Protein AF-A0A9D2KZB0-F1 (afdb_monomer)

Foldseek 3Di:
DEAEWEWEQDPVVRAIFTADPVRPHTDPDTPLNVLLVCVVVPHQAYEYAYPVQAPVQAAFPQVVQQVSVVSDVHAYETHGHHNDLVSVLCNVVSHPHDYYDDDPCPVVVVDDPVNSLVVCLVSLNEDEEPDAADCVVLVQKAKEWEAAQQQRHTADIAIAGPVQVVVCVVVQWHWHADPVVRDIDTQCPPPVFIWGFRYWYADPNRRYIYTHTHTPAQRDPVRHNHPDPDPDDDLQVLLVVLLVCCVVCPPPDPLSVQPVVHDVSLVVQLVVLVVQLVVCVVVVPPVSNVVSVVSNSSSVSSNCSSVVHHVVVVVVVVVVVPPDPDPDPPDPDPPDD

InterPro domains:
  IPR002496 Phosphoribosyl-AMP cyclohydrolase domain [PF01502] (156-228)
  IPR006062 Histidine biosynthesis protein [PF00977] (2-111)
  IPR008179 Phosphoribosyl-ATP pyrophosphohydrolase [MF_01020] (232-318)
  IPR008179 Phosphoribosyl-ATP pyrophosphohydrolase [TIGR03188] (236-318)
  IPR008179 Phosphoribosyl-ATP pyrophosphohydrolase [cd11534] (235-318)
  IPR011060 Ribulose-phosphate binding barrel [SSF51366] (4-125)
  IPR013785 Aldolase-type TIM barrel [G3DSA:3.20.20.70] (1-129)
  IPR021130 Phosphoribosyl-ATP pyrophosphohydrolase-like [PF01503] (236-322)
  IPR023019 Histidine biosynthesis bifunctional protein HisIE [MF_01019] (131-323)
  IPR038019 Phosphoribosyl-AMP cyclohydrolase domain superfamily [G3DSA:3.10.20.810] (130-220)
  IPR038019 Phosphoribosyl-AMP cyclohydrolase domain superfamily [SSF141734] (134-232)

Mean predicted aligned error: 14.94 Å

Secondary structure (DSSP, 8-state):
-EEEEEEEEETTTTEEEEEETTTTEEEEEEHHHHHHHHHHTT-SEEEEEETTTTTT-S---HHHHHHHHHH--S-EEEES---SHHHHHHHHHH---SEEE-SHHHHTTSS-HHHHHHHHHHTT--B--SSPP-TTTTTT-EEEEEEETTT--EEEEEEE-HHHHHHHHHHTB-EEEETTTTEEEETTTTTS--EEEEEEEE-TTSSEEEEEEEESS-SSTTS-S-SS------HHHHHHHHHHHHHHT-TT-HHHHHHHH-HHHHHHHHHHHHHHHHHHHHHT-HHHHHHHHHHHHHHHHHHHHHTT--HHHHHHHHHTTSSS------PPP----

Structure (mmCIF, N/CA/C/O backbone):
data_AF-A0A9D2KZB0-F1
#
_entry.id   AF-A0A9D2KZB0-F1
#
loop_
_atom_site.group_PDB
_atom_site.id
_atom_site.type_symbol
_atom_site.label_atom_id
_atom_site.label_alt_id
_atom_site.label_comp_id
_atom_site.label_asym_id
_atom_site.label_entity_id
_atom_site.label_seq_id
_atom_site.pdbx_PDB_ins_code
_atom_site.Cartn_x
_atom_site.Cartn_y
_atom_site.Cartn_z
_atom_site.occupancy
_atom_site.B_iso_or_equiv
_atom_site.auth_seq_id
_atom_site.auth_comp_id
_atom_site.auth_asym_id
_atom_site.auth_atom_id
_atom_site.pdbx_PDB_model_num
ATOM 1 N N . LEU A 1 1 ? 23.894 2.906 -17.288 1.00 84.19 1 LEU A N 1
ATOM 2 C CA . LEU A 1 1 ? 23.732 3.264 -18.716 1.00 84.19 1 LEU A CA 1
ATOM 3 C C . LEU A 1 1 ? 22.446 2.615 -19.218 1.00 84.19 1 LEU A C 1
ATOM 5 O O . LEU A 1 1 ? 22.227 1.467 -18.851 1.00 84.19 1 LEU A O 1
ATOM 9 N N . VAL A 1 2 ? 21.605 3.320 -19.979 1.00 92.50 2 VAL A N 1
ATOM 10 C CA . VAL A 1 2 ? 20.354 2.770 -20.544 1.00 92.50 2 VAL A CA 1
ATOM 11 C C . VAL A 1 2 ? 20.545 2.568 -22.047 1.00 92.50 2 VAL A C 1
ATOM 13 O O . VAL A 1 2 ? 21.018 3.490 -22.710 1.00 92.50 2 VAL A O 1
ATOM 16 N N . ALA A 1 3 ? 20.203 1.392 -22.577 1.00 95.62 3 ALA A N 1
ATOM 17 C CA . ALA A 1 3 ? 20.129 1.171 -24.022 1.00 95.62 3 ALA A CA 1
ATOM 18 C C . ALA A 1 3 ? 18.699 1.444 -24.494 1.00 95.62 3 ALA A C 1
ATOM 20 O O . ALA A 1 3 ? 17.777 0.748 -24.077 1.00 95.62 3 ALA A O 1
ATOM 21 N N . ALA A 1 4 ? 18.516 2.449 -25.350 1.00 95.31 4 ALA A N 1
ATOM 22 C CA . ALA A 1 4 ? 17.259 2.644 -26.064 1.00 95.31 4 ALA A CA 1
ATOM 23 C C . ALA A 1 4 ? 17.261 1.762 -27.318 1.00 95.31 4 ALA A C 1
ATOM 25 O O . ALA A 1 4 ? 18.178 1.857 -28.137 1.00 95.31 4 ALA A O 1
ATOM 26 N N . VAL A 1 5 ? 16.267 0.886 -27.435 1.00 96.19 5 VAL A N 1
ATOM 27 C CA . VAL A 1 5 ? 16.152 -0.110 -28.499 1.00 96.19 5 VAL A CA 1
ATOM 28 C C . VAL A 1 5 ? 14.781 0.028 -29.146 1.00 96.19 5 VAL A C 1
ATOM 30 O O . VAL A 1 5 ? 13.765 -0.339 -28.556 1.00 96.19 5 VAL A O 1
ATOM 33 N N . ASP A 1 6 ? 14.766 0.542 -30.371 1.00 96.88 6 ASP A N 1
ATOM 34 C CA . ASP A 1 6 ? 13.563 0.575 -31.196 1.00 96.88 6 ASP A CA 1
ATOM 35 C C . ASP A 1 6 ? 13.471 -0.733 -31.979 1.00 96.88 6 ASP A C 1
ATOM 37 O O . ASP A 1 6 ? 14.426 -1.115 -32.660 1.00 96.88 6 ASP A O 1
ATOM 41 N N . ILE A 1 7 ? 12.331 -1.412 -31.902 1.00 97.12 7 ILE A N 1
ATOM 42 C CA . ILE A 1 7 ? 12.085 -2.666 -32.616 1.00 97.12 7 ILE A CA 1
ATOM 43 C C . ILE A 1 7 ? 10.867 -2.553 -33.524 1.00 97.12 7 ILE A C 1
ATOM 45 O O . ILE A 1 7 ? 9.951 -1.771 -33.259 1.00 97.12 7 ILE A O 1
ATOM 49 N N . GLN A 1 8 ? 10.854 -3.353 -34.584 1.00 96.25 8 GLN A N 1
ATOM 50 C CA . GLN A 1 8 ? 9.689 -3.537 -35.443 1.00 96.25 8 GLN A CA 1
ATOM 51 C C . GLN A 1 8 ? 9.650 -4.967 -35.976 1.00 96.25 8 GLN A C 1
ATOM 53 O O . GLN A 1 8 ? 10.708 -5.540 -36.262 1.00 96.25 8 GLN A O 1
ATOM 58 N N . PHE A 1 9 ? 8.454 -5.535 -36.108 1.00 95.75 9 PHE A N 1
ATOM 59 C CA . PHE A 1 9 ? 8.255 -6.827 -36.744 1.00 95.75 9 PHE A CA 1
ATOM 60 C C . PHE A 1 9 ? 8.438 -6.710 -38.257 1.00 95.75 9 PHE A C 1
ATOM 62 O O . PHE A 1 9 ? 7.815 -5.880 -38.921 1.00 95.75 9 PHE A O 1
ATOM 69 N N . ASP A 1 10 ? 9.288 -7.567 -38.809 1.00 93.94 10 ASP A N 1
ATOM 70 C CA . ASP A 1 10 ? 9.468 -7.712 -40.244 1.00 93.94 10 ASP A CA 1
ATOM 71 C C . ASP A 1 10 ? 8.663 -8.926 -40.738 1.00 93.94 10 ASP A C 1
ATOM 73 O O . ASP A 1 10 ? 9.050 -10.066 -40.464 1.00 93.94 10 ASP A O 1
ATOM 77 N N . PRO A 1 11 ? 7.555 -8.728 -41.474 1.00 91.75 11 PRO A N 1
ATOM 78 C CA . PRO A 1 11 ? 6.714 -9.828 -41.933 1.00 91.75 11 PRO A CA 1
ATOM 79 C C . PRO A 1 11 ? 7.367 -10.691 -43.020 1.00 91.75 11 PRO A C 1
ATOM 81 O O . PRO A 1 11 ? 6.954 -11.837 -43.191 1.00 91.75 11 PRO A O 1
ATOM 84 N N . GLU A 1 12 ? 8.366 -10.186 -43.752 1.00 91.75 12 GLU A N 1
ATOM 85 C CA . GLU A 1 12 ? 9.072 -10.975 -44.771 1.00 91.75 12 GLU A CA 1
ATOM 86 C C . GLU A 1 12 ? 10.053 -11.957 -44.128 1.00 91.75 12 GLU A C 1
ATOM 88 O O . GLU A 1 12 ? 10.235 -13.072 -44.619 1.00 91.75 12 GLU A O 1
ATOM 93 N N . GLN A 1 13 ? 10.679 -11.544 -43.026 1.00 91.06 13 GLN A N 1
ATOM 94 C CA . GLN A 1 13 ? 11.624 -12.367 -42.268 1.00 91.06 13 GLN A CA 1
ATOM 95 C C . GLN A 1 13 ? 10.956 -13.152 -41.130 1.00 91.06 13 GLN A C 1
ATOM 97 O O . GLN A 1 13 ? 11.533 -14.122 -40.637 1.00 91.06 13 GLN A O 1
ATOM 102 N N . GLY A 1 14 ? 9.751 -12.749 -40.719 1.00 93.62 14 GLY A N 1
ATOM 103 C CA . GLY A 1 14 ? 8.987 -13.365 -39.635 1.00 93.62 14 GLY A CA 1
ATOM 104 C C . GLY A 1 14 ? 9.595 -13.148 -38.247 1.00 93.62 14 GLY A C 1
ATOM 105 O O . GLY A 1 14 ? 9.468 -14.027 -37.398 1.00 93.62 14 GLY A O 1
ATOM 106 N N . ASP A 1 15 ? 10.288 -12.027 -38.020 1.00 95.75 15 ASP A N 1
ATOM 107 C CA . ASP A 1 15 ? 11.032 -11.763 -36.779 1.00 95.75 15 ASP A CA 1
ATOM 108 C C . ASP A 1 15 ? 11.114 -10.256 -36.467 1.00 95.75 15 ASP A C 1
ATOM 110 O O . ASP A 1 15 ? 10.874 -9.413 -37.333 1.00 95.75 15 ASP A O 1
ATOM 114 N N . PHE A 1 16 ? 11.477 -9.903 -35.234 1.00 97.44 16 PHE A N 1
ATOM 115 C CA . PHE A 1 16 ? 11.697 -8.517 -34.821 1.00 97.44 16 PHE A CA 1
ATOM 116 C C . PHE A 1 16 ? 13.132 -8.069 -35.099 1.00 97.44 16 PHE A C 1
ATOM 118 O O . PHE A 1 16 ? 14.098 -8.736 -34.718 1.00 97.44 16 PHE A O 1
ATOM 125 N N . TYR A 1 17 ? 13.279 -6.882 -35.686 1.00 97.94 17 TYR A N 1
ATOM 126 C CA . TYR A 1 17 ? 14.576 -6.269 -35.983 1.00 97.94 17 TYR A CA 1
ATOM 127 C C . TYR A 1 17 ? 14.752 -4.938 -35.264 1.00 97.94 17 TYR A C 1
ATOM 129 O O . TYR A 1 17 ? 13.787 -4.213 -35.025 1.00 97.94 17 TYR A O 1
ATOM 137 N N . VAL A 1 18 ? 16.005 -4.604 -34.951 1.00 97.50 18 VAL A N 1
ATOM 138 C CA . VAL A 1 18 ? 16.369 -3.330 -34.317 1.00 97.50 18 VAL A CA 1
ATOM 139 C C . VAL A 1 18 ? 16.458 -2.222 -35.356 1.00 97.50 18 VAL A C 1
ATOM 141 O O . VAL A 1 18 ? 17.042 -2.407 -36.430 1.00 97.50 18 VAL A O 1
ATOM 144 N N . TYR A 1 19 ? 15.943 -1.048 -35.011 1.00 96.00 19 TYR A N 1
ATOM 145 C CA . TYR A 1 19 ? 15.995 0.161 -35.818 1.00 96.00 19 TYR A CA 1
ATOM 146 C C . TYR A 1 19 ? 16.892 1.221 -35.175 1.00 96.00 19 TYR A C 1
ATOM 148 O O . TYR A 1 19 ? 17.055 1.305 -33.962 1.00 96.00 19 TYR A O 1
ATOM 156 N N . SER A 1 20 ? 17.493 2.045 -36.027 1.00 91.81 20 SER A N 1
ATOM 157 C CA . SER A 1 20 ? 18.396 3.136 -35.661 1.00 91.81 20 SER A CA 1
ATOM 158 C C . SER A 1 20 ? 17.961 4.446 -36.325 1.00 91.81 20 SER A C 1
ATOM 160 O O . SER A 1 20 ? 16.995 4.471 -37.092 1.00 91.81 20 SER A O 1
ATOM 162 N N . HIS A 1 21 ? 18.680 5.539 -36.043 1.00 89.69 21 HIS A N 1
ATOM 163 C CA . HIS A 1 21 ? 18.415 6.869 -36.610 1.00 89.69 21 HIS A CA 1
ATOM 164 C C . HIS A 1 21 ? 16.977 7.351 -36.346 1.00 89.69 21 HIS A C 1
ATOM 166 O O . HIS A 1 21 ? 16.250 7.746 -37.260 1.00 89.69 21 HIS A O 1
ATOM 172 N N . GLY A 1 22 ? 16.557 7.274 -35.078 1.00 80.12 22 GLY A N 1
ATOM 173 C CA . GLY A 1 22 ? 15.198 7.629 -34.657 1.00 80.12 22 GLY A CA 1
ATOM 174 C C . GLY A 1 22 ? 14.145 6.664 -35.202 1.00 80.12 22 GLY A C 1
ATOM 175 O O . GLY A 1 22 ? 13.091 7.094 -35.659 1.00 80.12 22 GLY A O 1
ATOM 176 N N . GLY A 1 23 ? 14.472 5.371 -35.249 1.00 83.00 23 GLY A N 1
ATOM 177 C CA . GLY A 1 23 ? 13.563 4.336 -35.722 1.00 83.00 23 GLY A CA 1
ATOM 178 C C . GLY A 1 23 ? 13.364 4.272 -37.243 1.00 83.00 23 GLY A C 1
ATOM 179 O O . GLY A 1 23 ? 12.458 3.571 -37.679 1.00 83.00 23 GLY A O 1
ATOM 180 N N . ASN A 1 24 ? 14.141 4.982 -38.064 1.00 87.56 24 ASN A N 1
ATOM 181 C CA . ASN A 1 24 ? 13.906 5.045 -39.517 1.00 87.56 24 ASN A CA 1
ATOM 182 C C . ASN A 1 24 ? 14.730 4.043 -40.329 1.00 87.56 24 ASN A C 1
ATOM 184 O O . ASN A 1 24 ? 14.400 3.768 -41.480 1.00 87.56 24 ASN A O 1
ATOM 188 N N . GLN A 1 25 ? 15.802 3.497 -39.753 1.00 92.25 25 GLN A N 1
ATOM 189 C CA . GLN A 1 25 ? 16.700 2.598 -40.470 1.00 92.25 25 GLN A CA 1
ATOM 190 C C . GLN A 1 25 ? 16.787 1.240 -39.779 1.00 92.25 25 GLN A C 1
ATOM 192 O O . GLN A 1 25 ? 17.380 1.135 -38.701 1.00 92.25 25 GLN A O 1
ATOM 197 N N . ARG A 1 26 ? 16.247 0.202 -40.433 1.00 94.75 26 ARG A N 1
ATOM 198 C CA . ARG A 1 26 ? 16.393 -1.196 -40.008 1.00 94.75 26 ARG A CA 1
ATOM 199 C C . ARG A 1 26 ? 17.871 -1.580 -40.019 1.00 94.75 26 ARG A C 1
ATOM 201 O O . ARG A 1 26 ? 18.583 -1.322 -40.991 1.00 94.75 26 ARG A O 1
ATOM 208 N N . THR A 1 27 ? 18.330 -2.192 -38.939 1.00 95.44 27 THR A N 1
ATOM 209 C CA . THR A 1 27 ? 19.676 -2.762 -38.835 1.00 95.44 27 THR A CA 1
ATOM 210 C C . THR A 1 27 ? 19.663 -4.246 -39.220 1.00 95.44 27 THR A C 1
ATOM 212 O O . THR A 1 27 ? 18.616 -4.815 -39.520 1.00 95.44 27 THR A O 1
ATOM 215 N N . ASN A 1 28 ? 20.829 -4.894 -39.203 1.00 95.31 28 ASN A N 1
ATOM 216 C CA . ASN A 1 28 ? 20.925 -6.344 -39.406 1.00 95.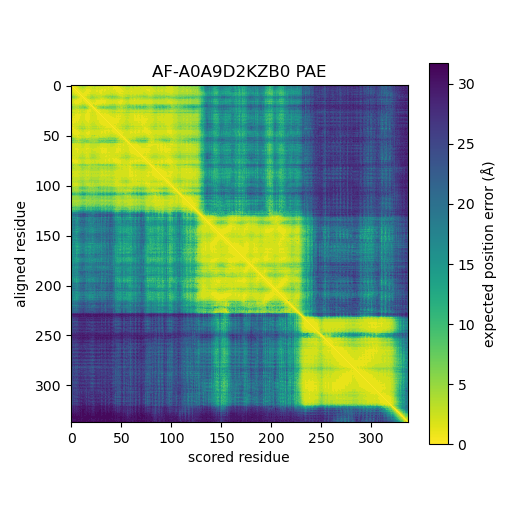31 28 ASN A CA 1
ATOM 217 C C . ASN A 1 28 ? 20.746 -7.142 -38.104 1.00 95.31 28 ASN A C 1
ATOM 219 O O . ASN A 1 28 ? 20.846 -8.366 -38.126 1.00 95.31 28 ASN A O 1
ATOM 223 N N . TRP A 1 29 ? 20.523 -6.465 -36.976 1.00 97.00 29 TRP A N 1
ATOM 224 C CA . TRP A 1 29 ? 20.344 -7.118 -35.689 1.00 97.00 29 TRP A CA 1
ATOM 225 C C . TRP A 1 29 ? 18.896 -7.543 -35.497 1.00 97.00 29 TRP A C 1
ATOM 227 O O . TRP A 1 29 ? 17.982 -6.715 -35.569 1.00 97.00 29 TRP A O 1
ATOM 237 N N . LYS A 1 30 ? 18.711 -8.825 -35.185 1.00 97.62 30 LYS A N 1
ATOM 238 C CA . LYS A 1 30 ? 17.476 -9.300 -34.569 1.00 97.62 30 LYS A CA 1
ATOM 239 C C . LYS A 1 30 ? 17.349 -8.707 -33.173 1.00 97.62 30 LYS A C 1
ATOM 241 O O . LYS A 1 30 ? 18.356 -8.475 -32.499 1.00 97.62 30 LYS A O 1
ATOM 246 N N . ALA A 1 31 ? 16.117 -8.466 -32.745 1.00 97.44 31 ALA A N 1
ATOM 247 C CA . ALA A 1 31 ? 15.840 -7.779 -31.495 1.00 97.44 31 ALA A CA 1
ATOM 248 C C . ALA A 1 31 ? 16.459 -8.509 -30.296 1.00 97.44 31 ALA A C 1
ATOM 250 O O . ALA A 1 31 ? 17.280 -7.918 -29.601 1.00 97.44 31 ALA A O 1
ATOM 251 N N . PHE A 1 32 ? 16.147 -9.793 -30.096 1.00 97.75 32 PHE A N 1
ATOM 252 C CA . PHE A 1 32 ? 16.642 -10.556 -28.942 1.00 97.75 32 PHE A CA 1
ATOM 253 C C . PHE A 1 32 ? 18.170 -10.692 -28.915 1.00 97.75 32 PHE A C 1
ATOM 255 O O . PHE A 1 32 ? 18.772 -10.481 -27.862 1.00 97.75 32 PHE A O 1
ATOM 262 N N . ASP A 1 33 ? 18.804 -10.941 -30.066 1.00 97.88 33 ASP A N 1
ATOM 263 C CA . ASP A 1 33 ? 20.270 -11.011 -30.175 1.00 97.88 33 ASP A CA 1
ATOM 264 C C . ASP A 1 33 ? 20.925 -9.697 -29.727 1.00 97.88 33 ASP A C 1
ATOM 266 O O . ASP A 1 33 ? 21.954 -9.689 -29.048 1.00 97.88 33 ASP A O 1
ATOM 270 N N . TRP A 1 34 ? 20.307 -8.566 -30.072 1.00 97.69 34 TRP A N 1
ATOM 271 C CA . TRP A 1 34 ? 20.784 -7.257 -29.650 1.00 97.69 34 TRP A CA 1
ATOM 272 C C . TRP A 1 34 ? 20.571 -6.992 -28.160 1.00 97.69 34 TRP A C 1
ATOM 274 O O . TRP A 1 34 ? 21.454 -6.415 -27.529 1.00 97.69 34 TRP A O 1
ATOM 284 N N . LEU A 1 35 ? 19.449 -7.428 -27.574 1.00 97.75 35 LEU A N 1
ATOM 285 C CA . LEU A 1 35 ? 19.214 -7.277 -26.131 1.00 97.75 35 LEU A CA 1
ATOM 286 C C . LEU A 1 35 ? 20.288 -8.018 -25.323 1.00 97.75 35 LEU A C 1
ATOM 288 O O . LEU A 1 35 ? 20.883 -7.429 -24.419 1.00 97.75 35 LEU A O 1
ATOM 292 N N . ILE A 1 36 ? 20.585 -9.265 -25.704 1.00 97.62 36 ILE A N 1
ATOM 293 C CA . ILE A 1 36 ? 21.671 -10.061 -25.111 1.00 97.62 36 ILE A CA 1
ATOM 294 C C . ILE A 1 36 ? 22.998 -9.323 -25.290 1.00 97.62 36 ILE A C 1
ATOM 296 O O . ILE A 1 36 ? 23.771 -9.174 -24.342 1.00 97.62 36 ILE A O 1
ATOM 300 N N . LYS A 1 37 ? 23.244 -8.768 -26.484 1.00 97.62 37 LYS A N 1
ATOM 301 C CA . LYS A 1 37 ? 24.472 -8.017 -26.733 1.00 97.62 37 LYS A CA 1
ATOM 302 C C . LYS A 1 37 ? 24.601 -6.776 -25.850 1.00 97.62 37 LYS A C 1
ATOM 304 O O . LYS A 1 37 ? 25.700 -6.467 -25.392 1.00 97.62 37 LYS A O 1
ATOM 309 N N . CYS A 1 38 ? 23.510 -6.058 -25.596 1.00 96.81 38 CYS A N 1
ATOM 310 C CA . CYS A 1 38 ? 23.503 -4.926 -24.674 1.00 96.81 38 CYS A CA 1
ATOM 311 C C . CYS A 1 38 ? 23.872 -5.355 -23.246 1.00 96.81 38 CYS A C 1
ATOM 313 O O . CYS A 1 38 ? 24.638 -4.658 -22.580 1.00 96.81 38 CYS A O 1
ATOM 315 N N . GLU A 1 39 ? 23.383 -6.499 -22.779 1.00 95.25 39 GLU A N 1
ATOM 316 C CA . GLU A 1 39 ? 23.771 -7.041 -21.475 1.00 95.25 39 GLU A CA 1
ATOM 317 C C . GLU A 1 39 ? 25.266 -7.383 -21.415 1.00 95.25 39 GLU A C 1
ATOM 319 O O . GLU A 1 39 ? 25.959 -6.928 -20.503 1.00 95.25 39 GLU A O 1
ATOM 324 N N . GLU A 1 40 ? 25.805 -8.059 -22.433 1.00 96.06 40 GLU A N 1
ATOM 325 C CA . GLU A 1 40 ? 27.245 -8.355 -22.531 1.00 96.06 40 GLU A CA 1
ATOM 326 C C . GLU A 1 40 ? 28.125 -7.095 -22.530 1.00 96.06 40 GLU A C 1
ATOM 328 O O . GLU A 1 40 ? 29.249 -7.108 -22.028 1.00 96.06 40 GLU A O 1
ATOM 333 N N . LEU A 1 41 ? 27.627 -6.000 -23.111 1.00 96.56 41 LEU A N 1
ATOM 334 C CA . LEU A 1 41 ? 28.321 -4.711 -23.161 1.00 96.56 41 LEU A CA 1
ATOM 335 C C . LEU A 1 41 ? 28.224 -3.921 -21.842 1.00 96.56 41 LEU A C 1
ATOM 337 O O . LEU A 1 41 ? 28.811 -2.842 -21.741 1.00 96.56 41 LEU A O 1
ATOM 341 N N . GLY A 1 42 ? 27.514 -4.434 -20.833 1.00 92.25 42 GLY A N 1
ATOM 342 C CA . GLY A 1 42 ? 27.428 -3.832 -19.502 1.00 92.25 42 GLY A CA 1
ATOM 343 C C . GLY A 1 42 ? 26.420 -2.686 -19.389 1.00 92.25 42 GLY A C 1
ATOM 344 O O . GLY A 1 42 ? 26.567 -1.811 -18.528 1.00 92.25 42 GLY A O 1
ATOM 345 N N . PHE A 1 43 ? 25.395 -2.648 -20.247 1.00 93.81 43 PHE A N 1
ATOM 346 C CA . PHE A 1 43 ? 24.260 -1.755 -20.015 1.00 93.81 43 PHE A CA 1
ATOM 347 C C . PHE A 1 43 ? 23.541 -2.142 -18.716 1.00 93.81 43 PHE A C 1
ATOM 349 O O . PHE A 1 43 ? 23.506 -3.301 -18.332 1.00 93.81 43 PHE A O 1
ATOM 356 N N . GLY A 1 44 ? 22.980 -1.156 -18.014 1.00 85.19 44 GLY A N 1
ATOM 357 C CA . GLY A 1 44 ? 22.310 -1.380 -16.727 1.00 85.19 44 GLY A CA 1
ATOM 358 C C . GLY A 1 44 ? 20.790 -1.494 -16.825 1.00 85.19 44 GLY A C 1
ATOM 359 O O . GLY A 1 44 ? 20.150 -1.801 -15.827 1.00 85.19 44 GLY A O 1
ATOM 360 N N . GLN A 1 45 ? 20.211 -1.174 -17.986 1.00 94.25 45 GLN A N 1
ATOM 361 C CA . GLN A 1 45 ? 18.771 -1.189 -18.240 1.00 94.25 45 GLN A CA 1
ATOM 362 C C . GLN A 1 45 ? 18.496 -1.094 -19.745 1.00 94.25 45 GLN A C 1
ATOM 364 O O . GLN A 1 45 ? 19.267 -0.466 -20.482 1.00 94.25 45 GLN A O 1
ATOM 369 N N . LEU A 1 46 ? 17.372 -1.660 -20.176 1.00 96.88 46 LEU A N 1
ATOM 370 C CA . LEU A 1 46 ? 16.870 -1.596 -21.546 1.00 96.88 46 LEU A CA 1
ATOM 371 C C . LEU A 1 46 ? 15.586 -0.764 -21.586 1.00 96.88 46 LEU A C 1
ATOM 373 O O . LEU A 1 46 ? 14.677 -0.988 -20.791 1.00 96.88 46 LEU A O 1
ATOM 377 N N . LEU A 1 47 ? 15.503 0.183 -22.513 1.00 96.69 47 LEU A N 1
ATOM 378 C CA . LEU A 1 47 ? 14.269 0.860 -22.897 1.00 96.69 47 LEU A CA 1
ATOM 379 C C . LEU A 1 47 ? 13.857 0.311 -24.258 1.00 96.69 47 LEU A C 1
ATOM 381 O O . LEU A 1 47 ? 14.521 0.599 -25.251 1.00 96.69 47 LEU A O 1
ATOM 385 N N . ILE A 1 48 ? 12.796 -0.489 -24.291 1.00 97.06 48 ILE A N 1
ATOM 386 C CA . ILE A 1 48 ? 12.344 -1.172 -25.504 1.00 97.06 48 ILE A CA 1
ATOM 387 C C . ILE A 1 48 ? 11.100 -0.467 -26.023 1.00 97.06 48 ILE A C 1
ATOM 389 O O . ILE A 1 48 ? 10.067 -0.473 -25.354 1.00 97.06 48 ILE A O 1
ATOM 393 N N . THR A 1 49 ? 11.194 0.105 -27.221 1.00 95.88 49 THR A N 1
ATOM 394 C CA . THR A 1 49 ? 10.060 0.714 -27.920 1.00 95.88 49 THR A CA 1
ATOM 395 C C . THR A 1 49 ? 9.637 -0.183 -29.075 1.00 95.88 49 THR A C 1
ATOM 397 O O . THR A 1 49 ? 10.390 -0.334 -30.039 1.00 95.88 49 THR A O 1
ATOM 400 N N . ASN A 1 50 ? 8.431 -0.755 -29.014 1.00 94.69 50 ASN A N 1
ATOM 401 C CA . ASN A 1 50 ? 7.861 -1.432 -30.179 1.00 94.69 50 ASN A CA 1
ATOM 402 C C . ASN A 1 50 ? 7.167 -0.411 -31.094 1.00 94.69 50 ASN A C 1
ATOM 404 O O . ASN A 1 50 ? 6.108 0.127 -30.761 1.00 94.69 50 ASN A O 1
ATOM 408 N N . LYS A 1 51 ? 7.750 -0.185 -32.274 1.00 93.06 51 LYS A N 1
ATOM 409 C CA . LYS A 1 51 ? 7.242 0.748 -33.286 1.00 93.06 51 LYS A CA 1
ATOM 410 C C . LYS A 1 51 ? 5.880 0.351 -33.851 1.00 93.06 51 LYS A C 1
ATOM 412 O O . LYS A 1 51 ? 5.128 1.238 -34.231 1.00 93.06 51 LYS A O 1
ATOM 417 N N . ASP A 1 52 ? 5.542 -0.936 -33.881 1.00 91.19 52 ASP A N 1
ATOM 418 C CA . ASP A 1 52 ? 4.230 -1.403 -34.358 1.00 91.19 52 ASP A CA 1
ATOM 419 C C . ASP A 1 52 ? 3.100 -1.046 -33.385 1.00 91.19 52 ASP A C 1
ATOM 421 O O . ASP A 1 52 ? 1.925 -1.053 -33.751 1.00 91.19 52 ASP A O 1
ATOM 425 N N . ARG A 1 53 ? 3.451 -0.730 -32.134 1.00 89.06 53 ARG A N 1
ATOM 426 C CA . ARG A 1 53 ? 2.519 -0.289 -31.090 1.00 89.06 53 ARG A CA 1
ATOM 427 C C . ARG A 1 53 ? 2.595 1.212 -30.833 1.00 89.06 53 ARG A C 1
ATOM 429 O O . ARG A 1 53 ? 1.665 1.778 -30.259 1.00 89.06 53 ARG A O 1
ATOM 436 N N . ASP A 1 54 ? 3.677 1.872 -31.231 1.00 86.06 54 ASP A N 1
ATOM 437 C CA . ASP A 1 54 ? 3.878 3.286 -30.939 1.00 86.06 54 ASP A CA 1
ATOM 438 C C . ASP A 1 54 ? 2.792 4.164 -31.585 1.00 86.06 54 ASP A C 1
ATOM 440 O O . ASP A 1 54 ? 2.438 4.014 -32.752 1.00 86.06 54 ASP A O 1
ATOM 444 N N . GLY A 1 55 ? 2.196 5.050 -30.786 1.00 82.50 55 GLY A N 1
ATOM 445 C CA . GLY A 1 55 ? 1.057 5.880 -31.196 1.00 82.50 55 GLY A CA 1
ATOM 446 C C . GLY A 1 55 ? -0.292 5.161 -31.387 1.00 82.50 55 GLY A C 1
ATOM 447 O O . GLY A 1 55 ? -1.292 5.851 -31.574 1.00 82.50 55 GLY A O 1
ATOM 448 N N . VAL A 1 56 ? -0.364 3.826 -31.297 1.00 85.69 56 VAL A N 1
ATOM 449 C CA . VAL A 1 56 ? -1.608 3.051 -31.522 1.00 85.69 56 VAL A CA 1
ATOM 450 C C . VAL A 1 56 ? -2.563 3.098 -30.321 1.00 85.69 56 VAL A C 1
ATOM 452 O O . VAL A 1 56 ? -3.768 2.954 -30.502 1.00 85.69 56 VAL A O 1
ATOM 455 N N . GLN A 1 57 ? -2.043 3.338 -29.108 1.00 86.81 57 GLN A N 1
ATOM 456 C CA . GLN A 1 57 ? -2.831 3.446 -27.865 1.00 86.81 57 GLN A CA 1
ATOM 457 C C . GLN A 1 57 ? -3.724 2.215 -27.581 1.00 86.81 57 GLN A C 1
ATOM 459 O O . GLN A 1 57 ? -4.860 2.356 -27.139 1.00 86.81 57 GLN A O 1
ATOM 464 N N . ASN A 1 58 ? -3.213 1.008 -27.849 1.00 89.81 58 ASN A N 1
ATOM 465 C CA . ASN A 1 58 ? -3.919 -0.267 -27.668 1.00 89.81 58 ASN A CA 1
ATOM 466 C C . ASN A 1 58 ? -3.061 -1.303 -26.913 1.00 89.81 58 ASN A C 1
ATOM 468 O O . ASN A 1 58 ? -2.941 -2.458 -27.332 1.00 89.81 58 ASN A O 1
ATOM 472 N N . GLY A 1 59 ? -2.392 -0.852 -25.854 1.00 91.88 59 GLY A N 1
ATOM 473 C CA . GLY A 1 59 ? -1.559 -1.677 -24.986 1.00 91.88 59 GLY A CA 1
ATOM 474 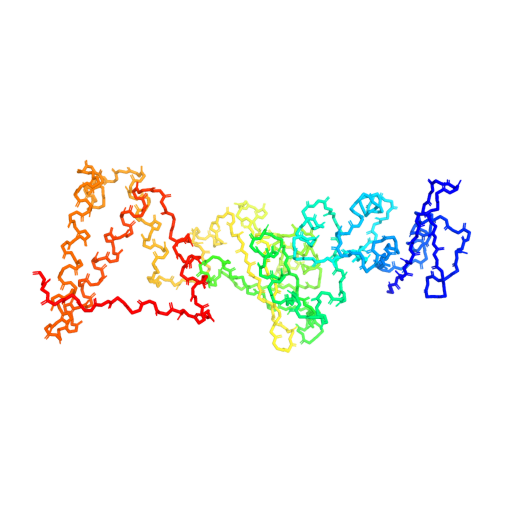C C . GLY A 1 59 ? -0.133 -1.928 -25.485 1.00 91.88 59 GLY A C 1
ATOM 475 O O . GLY A 1 59 ? 0.199 -1.770 -26.664 1.00 91.88 59 GLY A O 1
ATOM 476 N N . PHE A 1 60 ? 0.721 -2.318 -24.537 1.00 95.56 60 PHE A N 1
ATOM 477 C CA . PHE A 1 60 ? 2.107 -2.724 -24.775 1.00 95.56 60 PHE A CA 1
ATOM 478 C C . PHE A 1 60 ? 2.185 -4.094 -25.469 1.00 95.56 60 PHE A C 1
ATOM 480 O O . PHE A 1 60 ? 1.244 -4.887 -25.432 1.00 95.56 60 PHE A O 1
ATOM 487 N N . ASP A 1 61 ? 3.336 -4.414 -26.064 1.00 95.69 61 ASP A N 1
ATOM 488 C CA . ASP A 1 61 ? 3.591 -5.747 -26.621 1.00 95.69 61 ASP A CA 1
ATOM 489 C C . ASP A 1 61 ? 4.009 -6.747 -25.530 1.00 95.69 61 ASP A C 1
ATOM 491 O O . ASP A 1 61 ? 5.194 -6.995 -25.295 1.00 95.69 61 ASP A O 1
ATOM 495 N N . LEU A 1 62 ? 3.021 -7.293 -24.820 1.00 96.31 62 LEU A N 1
ATOM 496 C CA . LEU A 1 62 ? 3.251 -8.183 -23.680 1.00 96.31 62 LEU A CA 1
ATOM 497 C C . LEU A 1 62 ? 3.985 -9.470 -24.071 1.00 96.31 62 LEU A C 1
ATOM 499 O O . LEU A 1 62 ? 4.830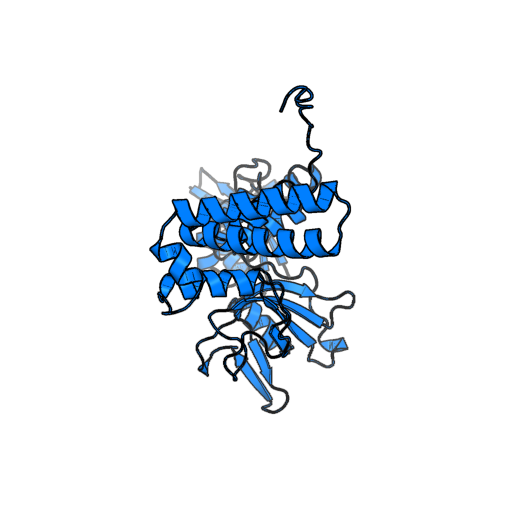 -9.936 -23.309 1.00 96.31 62 LEU A O 1
ATOM 503 N N . ASP A 1 63 ? 3.699 -10.034 -25.245 1.00 95.56 63 ASP A N 1
ATOM 504 C CA . ASP A 1 63 ? 4.307 -11.290 -25.693 1.00 95.56 63 ASP A CA 1
ATOM 505 C C . ASP A 1 63 ? 5.793 -11.113 -25.995 1.00 95.56 63 ASP A C 1
ATOM 507 O O . ASP A 1 63 ? 6.612 -11.947 -25.589 1.00 95.56 63 ASP A O 1
ATOM 511 N N . PHE A 1 64 ? 6.158 -10.010 -26.655 1.00 96.62 64 PHE A N 1
ATOM 512 C CA . PHE A 1 64 ? 7.561 -9.667 -26.859 1.00 96.62 64 PHE A CA 1
ATOM 513 C C . PHE A 1 64 ? 8.264 -9.415 -25.520 1.00 96.62 64 PHE A C 1
ATOM 515 O O . PHE A 1 64 ? 9.350 -9.942 -25.280 1.00 96.62 64 PHE A O 1
ATOM 522 N N . LEU A 1 65 ? 7.645 -8.646 -24.620 1.00 97.19 65 LEU A N 1
ATOM 523 C CA . LEU A 1 65 ? 8.237 -8.282 -23.329 1.00 97.19 65 LEU A CA 1
ATOM 524 C C . LEU A 1 65 ? 8.451 -9.494 -22.409 1.00 97.19 65 LEU A C 1
ATOM 526 O O . LEU A 1 65 ? 9.498 -9.583 -21.767 1.00 97.19 65 LEU A O 1
ATOM 530 N N . LYS A 1 66 ? 7.509 -10.447 -22.379 1.00 96.62 66 LYS A N 1
ATOM 531 C CA . LYS A 1 66 ? 7.639 -11.720 -21.644 1.00 96.62 66 LYS A CA 1
ATOM 532 C C . LYS A 1 66 ? 8.802 -12.562 -22.168 1.00 96.62 66 LYS A C 1
ATOM 534 O O . LYS A 1 66 ? 9.505 -13.184 -21.380 1.00 96.62 66 LYS A O 1
ATOM 539 N N . GLN A 1 67 ? 9.013 -12.591 -23.483 1.00 96.44 67 GLN A N 1
ATOM 540 C CA . GLN A 1 67 ? 10.156 -13.291 -24.078 1.00 96.44 67 GLN A CA 1
ATOM 541 C C . GLN A 1 67 ? 11.467 -12.551 -23.801 1.00 96.44 67 GLN A C 1
ATOM 543 O O . GLN A 1 67 ? 12.465 -13.172 -23.444 1.00 96.44 67 GLN A O 1
ATOM 548 N N . ALA A 1 68 ? 11.459 -11.219 -23.892 1.00 95.88 68 ALA A N 1
ATOM 549 C CA . ALA A 1 68 ? 12.625 -10.392 -23.609 1.00 95.88 68 ALA A CA 1
ATOM 550 C C . ALA A 1 68 ? 13.122 -10.598 -22.169 1.00 95.88 68 ALA A C 1
ATOM 552 O O . ALA A 1 68 ? 14.313 -10.816 -21.963 1.00 95.88 68 ALA A O 1
ATOM 553 N N . SER A 1 69 ? 12.226 -10.619 -21.176 1.00 93.69 69 SER A N 1
ATOM 554 C CA . SER A 1 69 ? 12.608 -10.827 -19.771 1.00 93.69 69 SER A CA 1
ATOM 555 C C . SER A 1 69 ? 13.127 -12.237 -19.455 1.00 93.69 69 SER A C 1
ATOM 557 O O . SER A 1 69 ? 13.692 -12.449 -18.385 1.00 93.69 69 SER A O 1
ATOM 559 N N . GLN A 1 70 ? 12.957 -13.202 -20.365 1.00 94.06 70 GLN A N 1
ATOM 560 C CA . GLN A 1 70 ? 13.523 -14.549 -20.235 1.00 94.06 70 GLN A CA 1
ATOM 561 C C . GLN A 1 70 ? 14.941 -14.654 -20.803 1.00 94.06 70 GLN A C 1
ATOM 563 O O . GLN A 1 70 ? 15.681 -15.550 -20.400 1.00 94.06 70 GLN A O 1
ATOM 568 N N . VAL A 1 71 ? 15.320 -13.776 -21.739 1.00 95.56 71 VAL A N 1
ATOM 569 C CA . VAL A 1 71 ? 16.625 -13.843 -22.422 1.00 95.56 71 VAL A CA 1
ATOM 570 C C . VAL A 1 71 ? 17.679 -12.905 -21.839 1.00 95.56 71 VAL A C 1
ATOM 572 O O . VAL A 1 71 ? 18.861 -13.121 -22.084 1.00 95.56 71 VAL A O 1
ATOM 575 N N . VAL A 1 72 ? 17.274 -11.892 -21.067 1.00 93.69 72 VAL A N 1
ATOM 576 C CA . VAL A 1 72 ? 18.180 -10.962 -20.374 1.00 93.69 72 VAL A CA 1
ATOM 577 C C . VAL A 1 72 ? 17.772 -10.771 -18.919 1.00 93.69 72 VAL A C 1
ATOM 579 O O . VAL A 1 72 ? 16.590 -10.808 -18.580 1.00 93.69 72 VAL A O 1
ATOM 582 N N . SER A 1 73 ? 18.752 -10.518 -18.053 1.00 90.88 73 SER A N 1
ATOM 583 C CA . SER A 1 73 ? 18.530 -10.214 -16.632 1.00 90.88 73 SER A CA 1
ATOM 584 C C . SER A 1 73 ? 18.405 -8.715 -16.338 1.00 90.88 73 SER A C 1
ATOM 586 O O . SER A 1 73 ? 18.056 -8.321 -15.221 1.00 90.88 73 SER A O 1
ATOM 588 N N . LEU A 1 74 ? 18.678 -7.866 -17.334 1.00 88.75 74 LEU A N 1
ATOM 589 C CA . LEU A 1 74 ? 18.565 -6.418 -17.206 1.00 88.75 74 LEU A CA 1
ATOM 590 C C . LEU A 1 74 ? 17.118 -5.965 -16.946 1.00 88.75 74 LEU A C 1
ATOM 592 O O . LEU A 1 74 ? 16.193 -6.456 -17.594 1.00 88.75 74 LEU A O 1
ATOM 596 N N . PRO A 1 75 ? 16.911 -4.945 -16.090 1.00 90.62 75 PRO A N 1
ATOM 597 C CA . PRO A 1 75 ? 15.633 -4.252 -15.983 1.00 90.62 75 PRO A CA 1
ATOM 598 C C . PRO A 1 75 ? 15.145 -3.759 -17.351 1.00 90.62 75 PRO A C 1
ATOM 600 O O . PRO A 1 75 ? 15.916 -3.164 -18.111 1.00 90.62 75 PRO A O 1
ATOM 603 N N . ILE A 1 76 ? 13.859 -3.955 -17.641 1.00 95.25 76 ILE A N 1
ATOM 604 C CA . ILE A 1 76 ? 13.226 -3.532 -18.899 1.00 95.25 76 ILE A CA 1
ATOM 605 C C . ILE A 1 76 ? 12.215 -2.420 -18.618 1.00 95.25 76 ILE A C 1
ATOM 607 O O . ILE A 1 76 ? 11.370 -2.547 -17.728 1.00 95.25 76 ILE A O 1
ATOM 611 N N . ILE A 1 77 ? 12.305 -1.339 -19.393 1.00 95.62 77 ILE A N 1
ATOM 612 C CA . ILE A 1 77 ? 11.282 -0.302 -19.517 1.00 95.62 77 ILE A CA 1
ATOM 613 C C . ILE A 1 77 ? 10.509 -0.560 -20.812 1.00 95.62 77 ILE A C 1
ATOM 615 O O . ILE A 1 77 ? 11.085 -0.477 -21.899 1.00 95.62 77 ILE A O 1
ATOM 619 N N . ALA A 1 78 ? 9.219 -0.859 -20.696 1.00 96.00 78 ALA A N 1
ATOM 620 C CA . ALA A 1 78 ? 8.325 -1.021 -21.837 1.00 96.00 78 ALA A CA 1
ATOM 621 C C . ALA A 1 78 ? 7.889 0.345 -22.381 1.00 96.00 78 ALA A C 1
ATOM 623 O O . ALA A 1 78 ? 7.468 1.211 -21.616 1.00 96.00 78 ALA A O 1
ATOM 624 N N . SER A 1 79 ? 7.967 0.533 -23.695 1.00 95.19 79 SER A N 1
ATOM 625 C CA . SER A 1 79 ? 7.581 1.760 -24.393 1.00 95.19 79 SER A CA 1
ATOM 626 C C . SER A 1 79 ? 6.827 1.433 -25.685 1.00 95.19 79 SER A C 1
ATOM 628 O O . SER A 1 79 ? 7.079 0.417 -26.335 1.00 95.19 79 SER A O 1
ATOM 630 N N . GLY A 1 80 ? 5.904 2.320 -26.060 1.00 89.94 80 GLY A N 1
ATOM 631 C CA . GLY A 1 80 ? 5.023 2.161 -27.218 1.00 89.94 80 GLY A CA 1
ATOM 632 C C . GLY A 1 80 ? 3.740 1.392 -26.882 1.00 89.94 80 GLY A C 1
ATOM 633 O O . GLY A 1 80 ? 3.780 0.296 -26.329 1.00 89.94 80 GLY A O 1
ATOM 634 N N . GLY A 1 81 ? 2.588 1.977 -27.225 1.00 89.06 81 GLY A N 1
ATOM 635 C CA . GLY A 1 81 ? 1.286 1.301 -27.166 1.00 89.06 81 GLY A CA 1
ATOM 636 C C . GLY A 1 81 ? 0.343 1.700 -26.035 1.00 89.06 81 GLY A C 1
ATOM 637 O O . GLY A 1 81 ? -0.860 1.549 -26.207 1.00 89.06 81 GLY A O 1
ATOM 638 N N . ALA A 1 82 ? 0.822 2.269 -24.928 1.00 92.38 82 ALA A N 1
ATOM 639 C CA . ALA A 1 82 ? -0.050 2.671 -23.820 1.00 92.38 82 ALA A CA 1
ATOM 640 C C . ALA A 1 82 ? -1.122 3.697 -24.243 1.00 92.38 82 ALA A C 1
ATOM 642 O O . ALA A 1 82 ? -0.792 4.776 -24.747 1.00 92.38 82 ALA A O 1
ATOM 643 N N . GLY A 1 83 ? -2.393 3.371 -24.010 1.00 90.88 83 GLY A N 1
ATOM 644 C CA . GLY A 1 83 ? -3.558 4.220 -24.275 1.00 90.88 83 GLY A CA 1
ATOM 645 C C . GLY A 1 83 ? -4.379 4.562 -23.029 1.00 90.88 83 GLY A C 1
ATOM 646 O O . GLY A 1 83 ? -5.059 5.587 -23.003 1.00 90.88 83 GLY A O 1
ATOM 647 N N . SER A 1 84 ? -4.284 3.749 -21.981 1.00 91.69 84 SER A N 1
ATOM 648 C CA . SER A 1 84 ? -5.090 3.839 -20.765 1.00 91.69 84 SER A CA 1
ATOM 649 C C . SER A 1 84 ? -4.294 3.451 -19.517 1.00 91.69 84 SER A C 1
ATOM 651 O O . SER A 1 84 ? -3.158 2.987 -19.603 1.00 91.69 84 SER A O 1
ATOM 653 N N . ILE A 1 85 ? -4.893 3.643 -18.338 1.00 91.19 85 ILE A N 1
ATOM 654 C CA . ILE A 1 85 ? -4.335 3.147 -17.073 1.00 91.19 85 ILE A CA 1
ATOM 655 C C . ILE A 1 85 ? -4.313 1.612 -17.051 1.00 91.19 85 ILE A C 1
ATOM 657 O O . ILE A 1 85 ? -3.335 1.029 -16.585 1.00 91.19 85 ILE A O 1
ATOM 661 N N . ASP A 1 86 ? -5.353 0.966 -17.585 1.00 91.94 86 ASP A N 1
ATOM 662 C CA . ASP A 1 86 ? -5.473 -0.495 -17.579 1.00 91.94 86 ASP A CA 1
ATOM 663 C C . ASP A 1 86 ? -4.334 -1.165 -18.360 1.00 91.94 86 ASP A C 1
ATOM 665 O O . ASP A 1 86 ? -3.844 -2.204 -17.933 1.00 91.94 86 ASP A O 1
ATOM 669 N N . ASP A 1 87 ? -3.801 -0.520 -19.405 1.00 93.62 87 ASP A N 1
ATOM 670 C CA . ASP A 1 87 ? -2.627 -1.030 -20.129 1.00 93.62 87 ASP A CA 1
ATOM 671 C C . ASP A 1 87 ? -1.395 -1.193 -19.223 1.00 93.62 87 ASP A C 1
ATOM 673 O O . ASP A 1 87 ? -0.602 -2.115 -19.411 1.00 93.62 87 ASP A O 1
ATOM 677 N N . PHE A 1 88 ? -1.217 -0.310 -18.232 1.00 93.19 88 PHE A N 1
ATOM 678 C CA . PHE A 1 88 ? -0.136 -0.433 -17.248 1.00 93.19 88 PHE A CA 1
ATOM 679 C C . PHE A 1 88 ? -0.444 -1.490 -16.197 1.00 93.19 88 PHE A C 1
ATOM 681 O O . PHE A 1 88 ? 0.466 -2.196 -15.773 1.00 93.19 88 PHE A O 1
ATOM 688 N N . VAL A 1 89 ? -1.704 -1.602 -15.773 1.00 90.62 89 VAL A N 1
ATOM 689 C CA . VAL A 1 89 ? -2.127 -2.652 -14.838 1.00 90.62 89 VAL A CA 1
ATOM 690 C C . VAL A 1 89 ? -1.832 -4.017 -15.458 1.00 90.62 89 VAL A C 1
ATOM 692 O O . VAL A 1 89 ? -1.066 -4.785 -14.884 1.00 90.62 89 VAL A O 1
ATOM 695 N N . THR A 1 90 ? -2.308 -4.268 -16.681 1.00 92.88 90 THR A N 1
ATOM 696 C CA . THR A 1 90 ? -2.040 -5.512 -17.414 1.00 92.88 90 THR A CA 1
ATOM 697 C C . THR A 1 90 ? -0.542 -5.738 -17.625 1.00 92.88 90 THR A C 1
ATOM 699 O O . THR A 1 90 ? -0.056 -6.851 -17.436 1.00 92.88 90 THR A O 1
ATOM 702 N N . LEU A 1 91 ? 0.221 -4.689 -17.956 1.00 94.25 91 LEU A N 1
ATOM 703 C CA . LEU A 1 91 ? 1.675 -4.781 -18.100 1.00 94.25 91 LEU A CA 1
ATOM 704 C C . LEU A 1 91 ? 2.350 -5.327 -16.833 1.00 94.25 91 LEU A C 1
ATOM 706 O O . LEU A 1 91 ? 3.178 -6.231 -16.933 1.00 94.25 91 LEU A O 1
ATOM 710 N N . PHE A 1 92 ? 2.022 -4.793 -15.658 1.00 91.00 92 PHE A N 1
ATOM 711 C CA . PHE A 1 92 ? 2.665 -5.191 -14.402 1.00 91.00 92 PHE A CA 1
ATOM 712 C C . PHE A 1 92 ? 2.066 -6.457 -13.772 1.00 91.00 92 PHE A C 1
ATOM 714 O O . PHE A 1 92 ? 2.751 -7.116 -12.994 1.00 91.00 92 PHE A O 1
ATOM 721 N N . GLU A 1 93 ? 0.823 -6.816 -14.094 1.00 89.25 93 GLU A N 1
ATOM 722 C CA . GLU A 1 93 ? 0.209 -8.075 -13.649 1.00 89.25 93 GLU A CA 1
ATOM 723 C C . GLU A 1 93 ? 0.701 -9.275 -14.463 1.00 89.25 93 GLU A C 1
ATOM 725 O O . GLU A 1 93 ? 0.924 -10.355 -13.914 1.00 89.25 93 GLU A O 1
ATOM 730 N N . GLU A 1 94 ? 0.883 -9.103 -15.773 1.00 92.06 94 GLU A N 1
ATOM 731 C CA . GLU A 1 94 ? 1.222 -10.211 -16.666 1.00 92.06 94 GLU A CA 1
ATOM 732 C C . GLU A 1 94 ? 2.719 -10.373 -16.930 1.00 92.06 94 GLU A C 1
ATOM 734 O O . GLU A 1 94 ? 3.137 -11.378 -17.514 1.00 92.06 94 GLU A O 1
ATOM 739 N N . THR A 1 95 ? 3.543 -9.398 -16.553 1.00 91.06 95 THR A N 1
ATOM 740 C CA . THR A 1 95 ? 4.978 -9.419 -16.849 1.00 91.06 95 THR A CA 1
ATOM 741 C C . THR A 1 95 ? 5.817 -9.070 -15.625 1.00 91.06 95 THR A C 1
ATOM 743 O O . THR A 1 95 ? 5.332 -8.557 -14.625 1.00 91.06 95 THR A O 1
ATOM 746 N N . THR A 1 96 ? 7.118 -9.339 -15.715 1.00 85.31 96 THR A N 1
ATOM 747 C CA . THR A 1 96 ? 8.107 -8.999 -14.682 1.00 85.31 96 THR A CA 1
ATOM 748 C C . THR A 1 96 ? 8.896 -7.730 -15.018 1.00 85.31 96 THR A C 1
ATOM 750 O O . THR A 1 96 ? 9.963 -7.488 -14.448 1.00 85.31 96 THR A O 1
ATOM 753 N N . ILE A 1 97 ? 8.417 -6.933 -15.980 1.00 88.12 97 ILE A N 1
ATOM 754 C CA . ILE A 1 97 ? 9.115 -5.727 -16.432 1.00 88.12 97 ILE A CA 1
ATOM 755 C C . ILE A 1 97 ? 9.159 -4.665 -15.328 1.00 88.12 97 ILE A C 1
ATOM 757 O O . ILE A 1 97 ? 8.287 -4.574 -14.468 1.00 88.12 97 ILE A O 1
ATOM 761 N N . SER A 1 98 ? 10.201 -3.838 -15.354 1.00 85.75 98 SER A N 1
ATOM 762 C CA . SER A 1 98 ? 10.531 -2.954 -14.233 1.00 85.75 98 SER A CA 1
ATOM 763 C C . SER A 1 98 ? 9.857 -1.584 -14.304 1.00 85.75 98 SER A C 1
ATOM 765 O O . SER A 1 98 ? 9.727 -0.925 -13.275 1.00 85.75 98 SER A O 1
ATOM 767 N N . ALA A 1 99 ? 9.472 -1.120 -15.497 1.00 89.94 99 ALA A N 1
ATOM 768 C CA . ALA A 1 99 ? 8.744 0.136 -15.675 1.00 89.94 99 ALA A CA 1
ATOM 769 C C . ALA A 1 99 ? 7.968 0.187 -17.002 1.00 89.94 99 ALA A C 1
ATOM 771 O O . ALA A 1 99 ? 8.387 -0.396 -17.997 1.00 89.94 99 ALA A O 1
ATOM 772 N N . GLY A 1 100 ? 6.878 0.955 -17.030 1.00 92.00 100 GLY A N 1
ATOM 773 C CA . GLY A 1 100 ? 6.173 1.342 -18.252 1.00 92.00 100 GLY A CA 1
ATOM 774 C C . GLY A 1 100 ? 6.408 2.818 -18.569 1.00 92.00 100 GLY A C 1
ATOM 775 O O . GLY A 1 100 ? 6.424 3.658 -17.665 1.00 92.00 100 GLY A O 1
ATOM 776 N N . LEU A 1 101 ? 6.581 3.138 -19.847 1.00 92.50 101 LEU A N 1
ATOM 777 C CA . LEU A 1 101 ? 6.753 4.488 -20.369 1.00 92.50 101 LEU A CA 1
ATOM 778 C C . LEU A 1 101 ? 5.601 4.812 -21.317 1.00 92.50 101 LEU A C 1
ATOM 780 O O . LEU A 1 101 ? 5.301 4.061 -22.242 1.00 92.50 101 LEU A O 1
ATOM 784 N N . ALA A 1 102 ? 4.993 5.978 -21.114 1.00 90.62 102 ALA A N 1
ATOM 785 C CA . ALA A 1 102 ? 4.081 6.575 -22.076 1.00 90.62 102 ALA A CA 1
ATOM 786 C C . ALA A 1 102 ? 4.327 8.079 -22.178 1.00 90.62 102 ALA A C 1
ATOM 788 O O . ALA A 1 102 ? 4.840 8.697 -21.246 1.00 90.62 102 ALA A O 1
ATOM 789 N N . ALA A 1 103 ? 3.951 8.660 -23.315 1.00 85.06 103 ALA A N 1
ATOM 790 C CA . ALA A 1 103 ? 4.079 10.092 -23.571 1.00 85.06 103 ALA A CA 1
ATOM 791 C C . ALA A 1 103 ? 2.716 10.728 -23.879 1.00 85.06 103 ALA A C 1
ATOM 793 O O . ALA A 1 103 ? 2.262 11.611 -23.153 1.00 85.06 103 ALA A O 1
ATOM 794 N N . SER A 1 104 ? 2.036 10.253 -24.927 1.00 83.06 104 SER A N 1
ATOM 795 C CA . SER A 1 104 ? 0.810 10.870 -25.457 1.00 83.06 104 SER A CA 1
ATOM 796 C C . SER A 1 104 ? -0.324 10.956 -24.433 1.00 83.06 104 SER A C 1
ATOM 798 O O . SER A 1 104 ? -0.952 12.004 -24.306 1.00 83.06 104 SER A O 1
ATOM 800 N N . ILE A 1 105 ? -0.550 9.899 -23.651 1.00 85.69 105 ILE A N 1
ATOM 801 C CA . ILE A 1 105 ? -1.637 9.848 -22.659 1.00 85.69 105 ILE A CA 1
ATOM 802 C C . ILE A 1 105 ? -1.467 10.861 -21.516 1.00 85.69 105 ILE A C 1
ATOM 804 O O . ILE A 1 105 ? -2.465 11.359 -20.997 1.00 85.69 105 ILE A O 1
ATOM 808 N N . PHE A 1 106 ? -0.222 11.200 -21.157 1.00 85.81 106 PHE A N 1
ATOM 809 C CA . PHE A 1 106 ? 0.074 12.175 -20.105 1.00 85.81 106 PHE A CA 1
ATOM 810 C C . PHE A 1 106 ? 0.086 13.599 -20.662 1.00 85.81 106 PHE A C 1
ATOM 812 O O . PHE A 1 106 ? -0.477 14.503 -20.051 1.00 85.81 106 PHE A O 1
ATOM 819 N N . HIS A 1 107 ? 0.684 13.808 -21.841 1.00 83.12 107 HIS A N 1
ATOM 820 C CA . HIS A 1 107 ? 0.716 15.124 -22.487 1.00 83.12 107 HIS A CA 1
ATOM 821 C C . HIS A 1 107 ? -0.678 15.634 -22.856 1.00 83.12 107 HIS A C 1
ATOM 823 O O . HIS A 1 107 ? -0.944 16.827 -22.721 1.00 83.12 107 HIS A O 1
ATOM 829 N N . ASN A 1 108 ? -1.572 14.738 -23.276 1.00 80.88 108 ASN A N 1
ATOM 830 C CA . ASN A 1 108 ? -2.936 15.092 -23.659 1.00 80.88 108 ASN A CA 1
ATOM 831 C C . ASN A 1 108 ? -3.878 15.244 -22.450 1.00 80.88 108 ASN A C 1
ATOM 833 O O . ASN A 1 108 ? -5.032 15.626 -22.628 1.00 80.88 108 ASN A O 1
ATOM 837 N N . GLY A 1 109 ? -3.407 14.944 -21.232 1.00 74.69 109 GLY A N 1
ATOM 838 C CA . GLY A 1 109 ? -4.201 15.017 -20.004 1.00 74.69 109 GLY A CA 1
ATOM 839 C C . GLY A 1 109 ? -5.280 13.937 -19.871 1.00 74.69 109 GLY A C 1
ATOM 840 O O . GLY A 1 109 ? -6.121 14.044 -18.985 1.00 74.69 109 GLY A O 1
ATOM 841 N N . THR A 1 110 ? -5.270 12.910 -20.730 1.00 77.31 110 THR A N 1
ATOM 842 C CA . THR A 1 110 ? -6.217 11.783 -20.680 1.00 77.31 110 THR A CA 1
ATOM 843 C C . THR A 1 110 ? -6.028 10.947 -19.415 1.00 77.31 110 THR A C 1
ATOM 845 O O . THR A 1 110 ? -6.997 10.454 -18.846 1.00 77.31 110 THR A O 1
ATOM 848 N N . VAL A 1 111 ? -4.778 10.795 -18.977 1.00 83.19 111 VAL A N 1
ATOM 849 C CA . VAL A 1 111 ? -4.390 10.086 -17.755 1.00 83.19 111 VAL A CA 1
ATOM 850 C C . VAL A 1 111 ? -3.427 10.978 -16.984 1.00 83.19 111 VAL A C 1
ATOM 852 O O . VAL A 1 111 ? -2.472 11.497 -17.565 1.00 83.19 111 VAL A O 1
ATOM 855 N N . THR A 1 112 ? -3.634 11.153 -15.678 1.00 84.06 112 THR A N 1
ATOM 856 C CA . THR A 1 112 ? -2.621 11.789 -14.827 1.00 84.06 112 THR A CA 1
ATOM 857 C C . THR A 1 112 ? -1.691 10.736 -14.229 1.00 84.06 112 THR A C 1
ATOM 859 O O . THR A 1 112 ? -2.068 9.587 -14.004 1.00 84.06 112 THR A O 1
ATOM 862 N N . ILE A 1 113 ? -0.448 11.131 -13.935 1.00 82.75 113 ILE A N 1
ATOM 863 C CA . ILE A 1 113 ? 0.495 10.258 -13.220 1.00 82.75 113 ILE A CA 1
ATOM 864 C C . ILE A 1 113 ? -0.053 9.891 -11.831 1.00 82.75 113 ILE A C 1
ATOM 866 O O . ILE A 1 113 ? 0.257 8.811 -11.342 1.00 82.75 113 ILE A O 1
ATOM 870 N N . SER A 1 114 ? -0.852 10.765 -11.203 1.00 75.06 114 SER A N 1
ATOM 871 C CA . SER A 1 114 ? -1.482 10.464 -9.912 1.00 75.06 114 SER A CA 1
ATOM 872 C C . SER A 1 114 ? -2.492 9.336 -10.060 1.00 75.06 114 SER A C 1
ATOM 874 O O . SER A 1 114 ? -2.307 8.304 -9.433 1.00 75.06 114 SER A O 1
ATOM 876 N N . ASP A 1 115 ? -3.462 9.476 -10.968 1.00 81.19 115 ASP A N 1
ATOM 877 C CA . ASP A 1 115 ? -4.526 8.479 -11.155 1.00 81.19 115 ASP A CA 1
ATOM 878 C C . ASP A 1 115 ? -3.957 7.113 -11.553 1.00 81.19 115 ASP A C 1
ATOM 880 O O . ASP A 1 115 ? -4.402 6.077 -11.064 1.00 81.19 115 ASP A O 1
ATOM 884 N N . LEU A 1 116 ? -2.926 7.103 -12.408 1.00 86.94 116 LEU A N 1
ATOM 885 C CA . LEU A 1 116 ? -2.203 5.879 -12.745 1.00 86.94 116 LEU A CA 1
ATOM 886 C C . LEU A 1 116 ? -1.581 5.245 -11.497 1.00 86.94 116 LEU A C 1
ATOM 888 O O . LEU A 1 116 ? -1.723 4.045 -11.279 1.00 86.94 116 LEU A O 1
ATOM 892 N N . LYS A 1 117 ? -0.885 6.035 -10.675 1.00 82.50 117 LYS A N 1
ATOM 893 C CA . LYS A 1 117 ? -0.256 5.521 -9.457 1.00 82.50 117 LYS A CA 1
ATOM 894 C C . LYS A 1 117 ? -1.291 5.012 -8.458 1.00 82.50 117 LYS A C 1
ATOM 896 O O . LYS A 1 117 ? -1.108 3.929 -7.913 1.00 82.50 117 LYS A O 1
ATOM 901 N N . ASP A 1 118 ? -2.374 5.745 -8.254 1.00 76.25 118 ASP A N 1
ATOM 902 C CA . ASP A 1 118 ? -3.439 5.359 -7.331 1.00 76.25 118 ASP A CA 1
ATOM 903 C C . ASP A 1 118 ? -4.069 4.031 -7.770 1.00 76.25 118 ASP A C 1
ATOM 905 O O . ASP A 1 118 ? -4.148 3.088 -6.980 1.00 76.25 118 ASP A O 1
ATOM 909 N N . ARG A 1 119 ? -4.379 3.885 -9.064 1.00 82.25 119 ARG A N 1
ATOM 910 C CA . ARG A 1 119 ? -4.952 2.650 -9.612 1.00 82.25 119 ARG A CA 1
ATOM 911 C C . ARG A 1 119 ? -4.004 1.451 -9.535 1.00 82.25 119 ARG A C 1
ATOM 913 O O . ARG A 1 119 ? -4.448 0.340 -9.244 1.00 82.25 119 ARG A O 1
ATOM 920 N N . LEU A 1 120 ? -2.711 1.652 -9.792 1.00 83.25 120 LEU A N 1
ATOM 921 C CA . LEU A 1 120 ? -1.694 0.607 -9.640 1.00 83.25 120 LEU A CA 1
ATOM 922 C C . LEU A 1 120 ? -1.591 0.155 -8.170 1.00 83.25 120 LEU A C 1
ATOM 924 O O . LEU A 1 120 ? -1.564 -1.046 -7.902 1.00 83.25 120 LEU A O 1
ATOM 928 N N . VAL A 1 121 ? -1.622 1.092 -7.215 1.00 74.94 121 VAL A N 1
ATOM 929 C CA . VAL A 1 121 ? -1.631 0.777 -5.775 1.00 74.94 121 VAL A CA 1
ATOM 930 C C . VAL A 1 121 ? -2.900 0.019 -5.373 1.00 74.94 121 VAL A C 1
ATOM 932 O O . VAL A 1 121 ? -2.797 -0.966 -4.640 1.00 74.94 121 VAL A O 1
ATOM 935 N N . GLU A 1 122 ? -4.075 0.417 -5.869 1.00 72.50 122 GLU A N 1
ATOM 936 C CA . GLU A 1 122 ? -5.343 -0.307 -5.665 1.00 72.50 122 GLU A CA 1
ATOM 937 C C . GLU A 1 122 ? -5.292 -1.736 -6.220 1.00 72.50 122 GLU A C 1
ATOM 939 O O . GLU A 1 122 ? -5.772 -2.668 -5.578 1.00 72.50 122 GLU A O 1
ATOM 944 N N . GLY A 1 123 ? -4.653 -1.930 -7.379 1.00 71.69 123 GLY A N 1
ATOM 945 C CA . GLY A 1 123 ? -4.352 -3.251 -7.947 1.00 71.69 123 GLY A CA 1
ATOM 946 C C . GLY A 1 123 ? -3.298 -4.040 -7.159 1.00 71.69 123 GLY A C 1
ATOM 947 O O . GLY A 1 123 ? -2.976 -5.175 -7.497 1.00 71.69 123 GLY A O 1
ATOM 948 N N . GLY A 1 124 ? -2.742 -3.464 -6.091 1.00 66.81 124 GLY A N 1
ATOM 949 C CA . GLY A 1 124 ? -1.733 -4.091 -5.250 1.00 66.81 124 GLY A CA 1
ATOM 950 C C . GLY A 1 124 ? -0.323 -4.088 -5.842 1.00 66.81 124 GLY A C 1
ATOM 951 O O . GLY A 1 124 ? 0.551 -4.728 -5.243 1.00 66.81 124 GLY A O 1
ATOM 952 N N . ILE A 1 125 ? -0.108 -3.370 -6.949 1.00 73.88 125 ILE A N 1
ATOM 953 C CA . ILE A 1 125 ? 1.176 -3.196 -7.633 1.00 73.88 125 ILE A CA 1
ATOM 954 C C . ILE A 1 125 ? 1.993 -2.157 -6.864 1.00 73.88 125 ILE A C 1
ATOM 956 O O . ILE A 1 125 ? 1.552 -1.032 -6.630 1.00 73.88 125 ILE A O 1
ATOM 960 N N . ALA A 1 126 ? 3.195 -2.546 -6.440 1.00 68.50 126 ALA A N 1
ATOM 961 C CA . ALA A 1 126 ? 4.044 -1.689 -5.627 1.00 68.50 126 ALA A CA 1
ATOM 962 C C . ALA A 1 126 ? 4.620 -0.528 -6.449 1.00 68.50 126 ALA A C 1
ATOM 964 O O . ALA A 1 126 ? 5.192 -0.733 -7.520 1.00 68.50 126 ALA A O 1
ATOM 965 N N . ILE A 1 127 ? 4.529 0.693 -5.916 1.00 72.31 127 ILE A N 1
ATOM 966 C CA . ILE A 1 127 ? 5.099 1.886 -6.555 1.00 72.31 127 ILE A CA 1
ATOM 967 C C . ILE A 1 127 ? 6.286 2.401 -5.757 1.00 72.31 127 ILE A C 1
ATOM 969 O O . ILE A 1 127 ? 6.193 2.668 -4.556 1.00 72.31 127 ILE A O 1
ATOM 973 N N . LEU A 1 128 ? 7.402 2.562 -6.466 1.00 66.50 128 LEU A N 1
ATOM 974 C CA . LEU A 1 128 ? 8.667 3.030 -5.918 1.00 66.50 128 LEU A CA 1
ATOM 975 C C . LEU A 1 128 ? 8.788 4.561 -5.983 1.00 66.50 128 LEU A C 1
ATOM 977 O O . LEU A 1 128 ? 8.173 5.204 -6.845 1.00 66.50 128 LEU A O 1
ATOM 981 N N . PRO A 1 129 ? 9.622 5.169 -5.120 1.00 63.56 129 PRO A N 1
ATOM 982 C CA . PRO A 1 129 ? 9.857 6.600 -5.162 1.00 63.56 129 PRO A CA 1
ATOM 983 C C . PRO A 1 129 ? 10.589 6.963 -6.461 1.00 63.56 129 PRO A C 1
ATOM 985 O O . PRO A 1 129 ? 11.493 6.260 -6.907 1.00 63.56 129 PRO A O 1
ATOM 988 N N . THR A 1 130 ? 10.239 8.103 -7.059 1.00 63.25 130 THR A N 1
ATOM 989 C CA . THR A 1 130 ? 10.923 8.608 -8.267 1.00 63.25 130 THR A CA 1
ATOM 990 C C . THR A 1 130 ? 12.322 9.149 -7.975 1.00 63.25 130 THR A C 1
ATOM 992 O O . THR A 1 130 ? 13.165 9.219 -8.867 1.00 63.25 130 THR A O 1
ATOM 995 N N . LYS A 1 131 ? 12.579 9.537 -6.723 1.00 68.81 131 LYS A N 1
ATOM 996 C CA . LYS A 1 131 ? 13.894 9.943 -6.224 1.00 68.81 131 LYS A CA 1
ATOM 997 C C . LYS A 1 131 ? 14.597 8.740 -5.597 1.00 68.81 131 LYS A C 1
ATOM 999 O O . LYS A 1 131 ? 13.949 7.876 -5.015 1.00 68.81 131 LYS A O 1
ATOM 1004 N N . LYS A 1 132 ? 15.927 8.701 -5.679 1.00 78.88 132 LYS A N 1
ATOM 1005 C CA . LYS A 1 132 ? 16.728 7.723 -4.933 1.00 78.88 132 LYS A CA 1
ATOM 1006 C C . LYS A 1 132 ? 17.009 8.243 -3.517 1.00 78.88 132 LYS A C 1
ATOM 1008 O O . LYS A 1 132 ? 17.197 9.453 -3.375 1.00 78.88 132 LYS A O 1
ATOM 1013 N N . PRO A 1 133 ? 17.063 7.368 -2.496 1.00 87.25 133 PRO A N 1
ATOM 1014 C CA . PRO A 1 133 ? 17.475 7.780 -1.161 1.00 87.25 133 PRO A CA 1
ATOM 1015 C C . PRO A 1 133 ? 18.923 8.280 -1.168 1.00 87.25 133 PRO A C 1
ATOM 1017 O O . PRO A 1 133 ? 19.785 7.708 -1.839 1.00 87.25 133 PRO A O 1
ATOM 1020 N N . ASN A 1 134 ? 19.199 9.334 -0.408 1.00 89.06 134 ASN A N 1
ATOM 1021 C CA . ASN A 1 134 ? 20.528 9.913 -0.269 1.00 89.06 134 ASN A CA 1
ATOM 1022 C C . ASN A 1 134 ? 21.272 9.268 0.910 1.00 89.06 134 ASN A C 1
ATOM 1024 O O . ASN A 1 134 ? 21.359 9.826 2.005 1.00 89.06 134 ASN A O 1
ATOM 1028 N N . PHE A 1 135 ? 21.812 8.069 0.679 1.00 90.69 135 PHE A N 1
ATOM 1029 C CA . PHE A 1 135 ? 22.556 7.333 1.703 1.00 90.69 135 PHE A CA 1
ATOM 1030 C C . PHE A 1 135 ? 23.821 8.066 2.156 1.00 90.69 135 PHE A C 1
ATOM 1032 O O . PHE A 1 135 ? 24.149 7.994 3.333 1.00 90.69 135 PHE A O 1
ATOM 1039 N N . GLU A 1 136 ? 24.512 8.794 1.275 1.00 90.62 136 GLU A N 1
ATOM 1040 C CA . GLU A 1 136 ? 25.718 9.550 1.644 1.00 90.62 136 GLU A CA 1
ATOM 1041 C C . GLU A 1 136 ? 25.411 10.617 2.700 1.00 90.62 136 GLU A C 1
ATOM 1043 O O . GLU A 1 136 ? 26.067 10.659 3.742 1.00 90.62 136 GLU A O 1
ATOM 1048 N N . LYS A 1 137 ? 24.360 11.419 2.485 1.00 87.75 137 LYS A N 1
ATOM 1049 C CA . LYS A 1 137 ? 23.903 12.427 3.456 1.00 87.75 137 LYS A CA 1
ATOM 1050 C C . LYS A 1 137 ? 23.481 11.795 4.785 1.00 87.75 137 LYS A C 1
ATOM 1052 O O . LYS A 1 137 ? 23.728 12.366 5.844 1.00 87.75 137 LYS A O 1
ATOM 1057 N N . ALA A 1 138 ? 22.894 10.602 4.732 1.00 85.94 138 ALA A N 1
ATOM 1058 C CA . ALA A 1 138 ? 22.457 9.844 5.900 1.00 85.94 138 ALA A CA 1
ATOM 1059 C C . ALA A 1 138 ? 23.571 8.984 6.545 1.00 85.94 138 ALA A C 1
ATOM 1061 O O . ALA A 1 138 ? 23.282 8.105 7.357 1.00 85.94 138 ALA A O 1
ATOM 1062 N N . ASN A 1 139 ? 24.849 9.193 6.198 1.00 90.19 139 ASN A N 1
ATOM 1063 C CA . ASN A 1 139 ? 25.989 8.403 6.694 1.00 90.19 139 ASN A CA 1
ATOM 1064 C C . ASN A 1 139 ? 25.836 6.883 6.466 1.00 90.19 139 ASN A C 1
ATOM 1066 O O . ASN A 1 139 ? 26.158 6.062 7.327 1.00 90.19 139 ASN A O 1
ATOM 1070 N N . GLY A 1 140 ? 25.312 6.503 5.303 1.00 91.44 140 GLY A N 1
ATOM 1071 C CA . GLY A 1 140 ? 25.105 5.125 4.860 1.00 91.44 140 GLY A CA 1
ATOM 1072 C C . GLY A 1 140 ? 23.823 4.462 5.370 1.00 91.44 140 GLY A C 1
ATOM 1073 O O . GLY A 1 140 ? 23.545 3.331 4.967 1.00 91.44 140 GLY A O 1
ATOM 1074 N N . LEU A 1 141 ? 23.037 5.122 6.232 1.00 94.81 141 LEU A N 1
ATOM 1075 C CA . LEU A 1 141 ? 21.829 4.554 6.837 1.00 94.81 141 LEU A CA 1
ATOM 1076 C C . LEU A 1 141 ? 20.675 5.557 6.888 1.00 94.81 141 LEU A C 1
ATOM 1078 O O . LEU A 1 141 ? 20.687 6.479 7.698 1.00 94.81 141 LEU A O 1
ATOM 1082 N N . ILE A 1 142 ? 19.629 5.314 6.104 1.00 95.56 142 ILE A N 1
ATOM 1083 C CA . ILE A 1 142 ? 18.408 6.133 6.117 1.00 95.56 142 ILE A CA 1
ATOM 1084 C C . ILE A 1 142 ? 17.427 5.649 7.187 1.00 95.56 142 ILE A C 1
ATOM 1086 O O . ILE A 1 142 ? 17.372 4.449 7.490 1.00 95.56 142 ILE A O 1
ATOM 1090 N N . SER A 1 143 ? 16.625 6.566 7.733 1.00 96.62 143 SER A N 1
ATOM 1091 C CA . SER A 1 143 ? 15.496 6.202 8.599 1.00 96.62 143 SER A CA 1
ATOM 1092 C C . SER A 1 143 ? 14.349 5.663 7.749 1.00 96.62 143 SER A C 1
ATOM 1094 O O . SER A 1 143 ? 14.057 6.201 6.683 1.00 96.62 143 SER A O 1
ATOM 1096 N N . VAL A 1 144 ? 13.683 4.611 8.218 1.00 96.88 144 VAL A N 1
ATOM 1097 C CA . VAL A 1 144 ? 12.587 3.962 7.493 1.00 96.88 144 VAL A CA 1
ATOM 1098 C C . VAL A 1 144 ? 11.373 3.809 8.388 1.00 96.88 144 VAL A C 1
ATOM 1100 O O . VAL A 1 144 ? 11.383 3.018 9.332 1.00 96.88 144 VAL A O 1
ATOM 1103 N N . ILE A 1 145 ? 10.312 4.531 8.054 1.00 96.88 145 ILE A N 1
ATOM 1104 C CA . ILE A 1 145 ? 9.038 4.516 8.761 1.00 96.88 145 ILE A CA 1
ATOM 1105 C C . ILE A 1 145 ? 8.113 3.542 8.039 1.00 96.88 145 ILE A C 1
ATOM 1107 O O . ILE A 1 145 ? 7.840 3.708 6.853 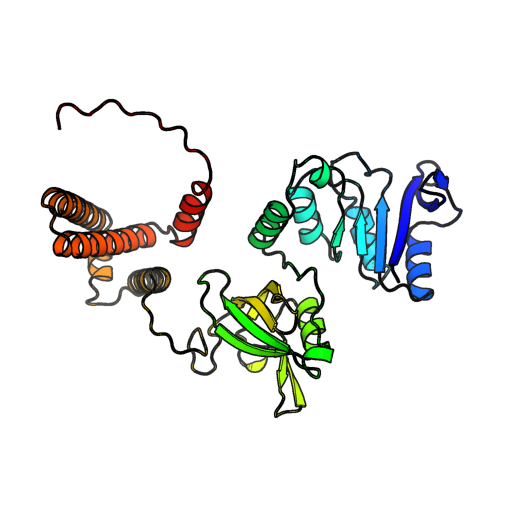1.00 96.88 145 ILE A O 1
ATOM 1111 N N . LEU A 1 146 ? 7.615 2.534 8.752 1.00 96.19 146 LEU A N 1
ATOM 1112 C CA . LEU A 1 146 ? 6.555 1.668 8.247 1.00 96.19 146 LEU A CA 1
ATOM 1113 C C . LEU A 1 146 ? 5.199 2.211 8.669 1.00 96.19 146 LEU A C 1
ATOM 1115 O O . LEU A 1 146 ? 4.995 2.513 9.846 1.00 96.19 146 LEU A O 1
ATOM 1119 N N . GLN A 1 147 ? 4.268 2.273 7.728 1.00 93.50 147 GLN A N 1
ATOM 1120 C CA . GLN A 1 147 ? 2.883 2.657 7.961 1.00 93.50 147 GLN A CA 1
ATOM 1121 C C . GLN A 1 147 ? 1.956 1.602 7.360 1.00 93.50 147 GLN A C 1
ATOM 1123 O O . GLN A 1 147 ? 2.196 1.121 6.258 1.00 93.50 147 GLN A O 1
ATOM 1128 N N . ASP A 1 148 ? 0.894 1.240 8.067 1.00 88.75 148 ASP A N 1
ATOM 1129 C CA . ASP A 1 148 ? -0.140 0.373 7.511 1.00 88.75 148 ASP A CA 1
ATOM 1130 C C . ASP A 1 148 ? -0.872 1.097 6.377 1.00 88.75 148 ASP A C 1
ATOM 1132 O O . ASP A 1 148 ? -1.325 2.235 6.542 1.00 88.75 148 ASP A O 1
ATOM 1136 N N . VAL A 1 149 ? -0.975 0.454 5.217 1.00 84.31 149 V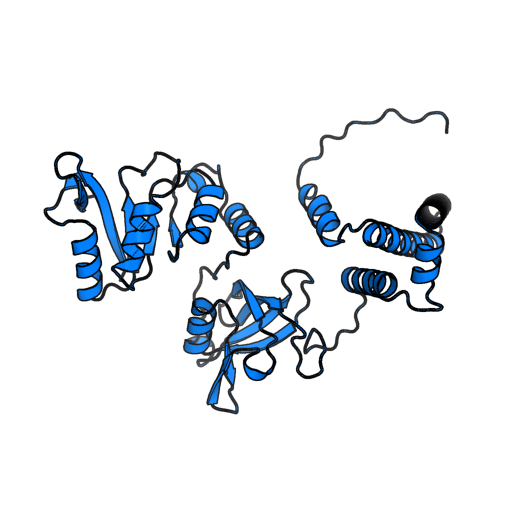AL A N 1
ATOM 1137 C CA . VAL A 1 149 ? -1.583 1.071 4.035 1.00 84.31 149 VAL A CA 1
ATOM 1138 C C . VAL A 1 149 ? -3.080 1.342 4.219 1.00 84.31 149 VAL A C 1
ATOM 1140 O O . VAL A 1 149 ? -3.563 2.338 3.678 1.00 84.31 149 VAL A O 1
ATOM 1143 N N . ASN A 1 150 ? -3.788 0.543 5.022 1.00 76.56 150 ASN A N 1
ATOM 1144 C CA . ASN A 1 150 ? -5.231 0.664 5.235 1.00 76.56 150 ASN A CA 1
ATOM 1145 C C . ASN A 1 150 ? -5.529 1.601 6.407 1.00 76.56 150 ASN A C 1
ATOM 1147 O O . ASN A 1 150 ? -6.198 2.615 6.252 1.00 76.56 150 ASN A O 1
ATOM 1151 N N . THR A 1 151 ? -4.972 1.309 7.584 1.00 78.00 151 THR A N 1
ATOM 1152 C CA . THR A 1 151 ? -5.287 2.055 8.818 1.00 78.00 151 THR A CA 1
ATOM 1153 C C . THR A 1 151 ? -4.516 3.364 8.950 1.00 78.00 151 THR A C 1
ATOM 1155 O O . THR A 1 151 ? -4.797 4.155 9.849 1.00 78.00 151 THR A O 1
ATOM 1158 N N . LYS A 1 152 ? -3.498 3.580 8.106 1.00 83.19 152 LYS A N 1
ATOM 1159 C CA . LYS A 1 152 ? -2.540 4.697 8.184 1.00 83.19 152 LYS A CA 1
ATOM 1160 C C . LYS A 1 152 ? -1.777 4.775 9.513 1.00 83.19 152 LYS A C 1
ATOM 1162 O O . LYS A 1 152 ? -1.057 5.747 9.757 1.00 83.19 152 LYS A O 1
ATOM 1167 N N . LYS A 1 153 ? -1.853 3.741 10.358 1.00 84.50 153 LYS A N 1
ATOM 1168 C CA . LYS A 1 153 ? -1.120 3.673 11.623 1.00 84.50 153 LYS A CA 1
ATOM 1169 C C . LYS A 1 153 ? 0.371 3.509 11.352 1.00 84.50 153 LYS A C 1
ATOM 1171 O O . LYS A 1 153 ? 0.774 2.642 10.579 1.00 84.50 153 LYS A O 1
ATOM 1176 N N . VAL A 1 154 ? 1.202 4.308 12.017 1.00 91.88 154 VAL A N 1
ATOM 1177 C CA . VAL A 1 154 ? 2.653 4.090 12.010 1.00 91.88 154 VAL A CA 1
ATOM 1178 C C . VAL A 1 154 ? 2.945 2.810 12.787 1.00 91.88 154 VAL A C 1
ATOM 1180 O O . VAL A 1 154 ? 2.534 2.668 13.937 1.00 91.88 154 VAL A O 1
ATOM 1183 N N . LEU A 1 155 ? 3.640 1.870 12.156 1.00 91.75 155 LEU A N 1
ATOM 1184 C CA . LEU A 1 155 ? 3.896 0.530 12.674 1.00 91.75 155 LEU A CA 1
ATOM 1185 C C . LEU A 1 155 ? 5.247 0.431 13.370 1.00 91.75 155 LEU A C 1
ATOM 1187 O O . LEU A 1 155 ? 5.347 -0.158 14.441 1.00 91.75 155 LEU A O 1
ATOM 1191 N N . MET A 1 156 ? 6.302 0.974 12.768 1.00 93.56 156 MET A N 1
ATOM 1192 C CA . MET A 1 156 ? 7.639 0.990 13.364 1.00 93.56 156 MET A CA 1
ATOM 1193 C C . MET A 1 156 ? 8.560 1.970 12.641 1.00 93.56 156 MET A C 1
ATOM 1195 O O . MET A 1 156 ? 8.292 2.359 11.508 1.00 93.56 156 MET A O 1
ATOM 1199 N N . ASN A 1 157 ? 9.676 2.309 13.285 1.00 95.38 157 ASN A N 1
ATOM 1200 C CA . ASN A 1 157 ? 10.826 2.926 12.636 1.00 95.38 157 ASN A CA 1
ATOM 1201 C C . ASN A 1 157 ? 12.004 1.939 12.624 1.00 95.38 157 ASN A C 1
ATOM 1203 O O . ASN A 1 157 ? 12.242 1.233 13.608 1.00 95.38 157 ASN A O 1
ATOM 1207 N N . GLY A 1 158 ? 12.747 1.898 11.526 1.00 94.56 158 GLY A N 1
ATOM 1208 C CA . GLY A 1 158 ? 13.966 1.111 11.362 1.00 94.56 158 GLY A CA 1
ATOM 1209 C C . GLY A 1 158 ? 14.999 1.851 10.517 1.00 94.56 158 GLY A C 1
ATOM 1210 O O . GLY A 1 158 ? 14.831 3.027 10.217 1.00 94.56 158 GLY A O 1
ATOM 1211 N N . PHE A 1 159 ? 16.082 1.167 10.143 1.00 97.00 159 PHE A N 1
ATOM 1212 C CA . PHE A 1 159 ? 17.164 1.758 9.349 1.00 97.00 159 PHE A CA 1
ATOM 1213 C C . PHE A 1 159 ? 17.524 0.863 8.172 1.00 97.00 159 PHE A C 1
ATOM 1215 O O . PHE A 1 159 ? 17.701 -0.337 8.359 1.00 97.00 159 PHE A O 1
ATOM 1222 N N . MET A 1 160 ? 17.687 1.422 6.980 1.00 97.56 160 MET A N 1
ATOM 1223 C CA . MET A 1 160 ? 18.176 0.687 5.808 1.00 97.56 160 MET A CA 1
ATOM 1224 C C . MET A 1 160 ? 19.525 1.243 5.371 1.00 97.56 160 MET A C 1
ATOM 1226 O O . MET A 1 160 ? 19.709 2.456 5.339 1.00 97.56 160 MET A O 1
ATOM 1230 N N . ASN A 1 161 ? 20.450 0.356 5.005 1.00 96.00 161 ASN A N 1
ATOM 1231 C CA . ASN A 1 161 ? 21.544 0.710 4.104 1.00 96.00 161 ASN A CA 1
ATOM 1232 C C . ASN A 1 161 ? 21.094 0.497 2.649 1.00 96.00 161 ASN A C 1
ATOM 1234 O O . ASN A 1 161 ? 19.994 -0.004 2.398 1.00 96.00 161 ASN A O 1
ATOM 1238 N N . GLU A 1 162 ? 21.951 0.853 1.695 1.00 93.81 162 GLU A N 1
ATOM 1239 C CA . GLU A 1 162 ? 21.646 0.730 0.265 1.00 93.81 162 GLU A CA 1
ATOM 1240 C C . GLU A 1 162 ? 21.262 -0.703 -0.137 1.00 93.81 162 GLU A C 1
ATOM 1242 O O . GLU A 1 162 ? 20.295 -0.908 -0.868 1.00 93.81 162 GLU A O 1
ATOM 1247 N N . GLU A 1 163 ? 21.942 -1.706 0.424 1.00 94.06 163 GLU A N 1
ATOM 1248 C CA . GLU A 1 163 ? 21.652 -3.112 0.137 1.00 94.06 163 GLU A CA 1
ATOM 1249 C C . GLU A 1 163 ? 20.290 -3.565 0.691 1.00 94.06 163 GLU A C 1
ATOM 1251 O O . GLU A 1 163 ? 19.533 -4.234 -0.010 1.00 94.06 163 GLU A O 1
ATOM 1256 N N . ALA A 1 164 ? 19.918 -3.161 1.912 1.00 96.06 164 ALA A N 1
ATOM 1257 C CA . ALA A 1 164 ? 18.590 -3.446 2.461 1.00 96.06 164 ALA A CA 1
ATOM 1258 C C . ALA A 1 164 ? 17.476 -2.793 1.628 1.00 96.06 164 ALA A C 1
ATOM 1260 O O . ALA A 1 164 ? 16.427 -3.399 1.411 1.00 96.06 164 ALA A O 1
ATOM 1261 N N . TYR A 1 165 ? 17.702 -1.576 1.132 1.00 92.88 165 TYR A N 1
ATOM 1262 C CA . TYR A 1 165 ? 16.764 -0.901 0.237 1.00 92.88 165 TYR A CA 1
ATOM 1263 C C . TYR A 1 165 ? 16.612 -1.654 -1.090 1.00 92.88 165 TYR A C 1
ATOM 1265 O O . TYR A 1 165 ? 15.490 -1.929 -1.519 1.00 92.88 165 TYR A O 1
ATOM 1273 N N . ARG A 1 166 ? 17.729 -2.070 -1.700 1.00 86.94 166 ARG A N 1
ATOM 1274 C CA . ARG A 1 166 ? 17.739 -2.865 -2.937 1.00 86.94 166 ARG A CA 1
ATOM 1275 C C . ARG A 1 166 ? 16.975 -4.181 -2.772 1.00 86.94 166 ARG A C 1
ATOM 1277 O O . ARG A 1 166 ? 16.127 -4.499 -3.602 1.00 86.94 166 ARG A O 1
ATOM 1284 N N . LEU A 1 167 ? 17.231 -4.911 -1.686 1.00 89.12 167 LEU A N 1
ATOM 1285 C CA . LEU A 1 167 ? 16.530 -6.159 -1.369 1.00 89.12 167 LEU A CA 1
ATOM 1286 C C . LEU A 1 167 ? 15.043 -5.937 -1.072 1.00 89.12 167 LEU A C 1
ATOM 1288 O O . LEU A 1 167 ? 14.220 -6.764 -1.446 1.00 89.12 167 LEU A O 1
ATOM 1292 N N . THR A 1 168 ? 14.681 -4.812 -0.448 1.00 91.44 168 THR A N 1
ATOM 1293 C CA . THR A 1 168 ? 13.273 -4.458 -0.198 1.00 91.44 168 THR A CA 1
ATOM 1294 C C . THR A 1 168 ? 12.487 -4.297 -1.490 1.00 91.44 168 THR A C 1
ATOM 1296 O O . THR A 1 168 ? 11.371 -4.804 -1.593 1.00 91.44 168 THR A O 1
ATOM 1299 N N . ILE A 1 169 ? 13.087 -3.633 -2.479 1.00 82.25 169 ILE A N 1
ATOM 1300 C CA . ILE A 1 169 ? 12.505 -3.487 -3.815 1.00 82.25 169 ILE A CA 1
ATOM 1301 C C . ILE A 1 169 ? 12.403 -4.847 -4.505 1.00 82.25 169 ILE A C 1
ATOM 1303 O O . ILE A 1 169 ? 11.353 -5.191 -5.032 1.00 82.25 169 ILE A O 1
ATOM 1307 N N . GLN A 1 170 ? 13.491 -5.619 -4.490 1.00 78.31 170 GLN A N 1
ATOM 1308 C CA . GLN A 1 170 ? 13.566 -6.907 -5.176 1.00 78.31 170 GLN A CA 1
ATOM 1309 C C . GLN A 1 170 ? 12.542 -7.917 -4.636 1.00 78.31 170 GLN A C 1
ATOM 1311 O O . GLN A 1 170 ? 11.896 -8.618 -5.409 1.00 78.31 170 GLN A O 1
ATOM 1316 N N . ASP A 1 171 ? 12.392 -7.989 -3.315 1.00 85.56 171 ASP A N 1
ATOM 1317 C CA . ASP A 1 171 ? 11.557 -8.998 -2.665 1.00 85.56 171 ASP A CA 1
ATOM 1318 C C . ASP A 1 171 ? 10.103 -8.555 -2.465 1.00 85.56 171 ASP A C 1
ATOM 1320 O O . ASP A 1 171 ? 9.284 -9.367 -2.029 1.00 85.56 171 ASP A O 1
ATOM 1324 N N . ASN A 1 172 ? 9.786 -7.272 -2.682 1.00 86.25 172 ASN A N 1
ATOM 1325 C CA . ASN A 1 172 ? 8.524 -6.642 -2.267 1.00 86.25 172 ASN A CA 1
ATOM 1326 C C . ASN A 1 172 ? 8.176 -6.867 -0.778 1.00 86.25 172 ASN A C 1
ATOM 1328 O O . ASN A 1 172 ? 7.012 -6.859 -0.368 1.00 86.25 172 ASN A O 1
ATOM 1332 N N . VAL A 1 173 ? 9.197 -7.053 0.061 1.00 92.19 173 VAL A N 1
ATOM 1333 C CA . VAL A 1 173 ? 9.088 -7.255 1.511 1.00 92.19 173 VAL A CA 1
ATOM 1334 C C . VAL A 1 173 ? 10.149 -6.413 2.192 1.00 92.19 173 VAL A C 1
ATOM 1336 O O . VAL A 1 173 ? 11.288 -6.376 1.743 1.00 92.19 173 VAL A O 1
ATOM 1339 N N . VAL A 1 174 ? 9.808 -5.768 3.304 1.00 96.38 174 VAL A N 1
ATOM 1340 C CA . VAL A 1 174 ? 10.743 -4.881 4.008 1.00 96.38 174 VAL A CA 1
ATOM 1341 C C . VAL A 1 174 ? 11.960 -5.635 4.562 1.00 96.38 174 VAL A C 1
ATOM 1343 O O . VAL A 1 174 ? 11.836 -6.536 5.400 1.00 96.38 174 VAL A O 1
ATOM 1346 N N . TRP A 1 175 ? 13.149 -5.183 4.169 1.00 97.31 175 TRP A N 1
ATOM 1347 C CA . TRP A 1 175 ? 14.431 -5.523 4.782 1.00 97.31 175 TRP A CA 1
ATOM 1348 C C . TRP A 1 175 ? 14.949 -4.354 5.608 1.00 97.31 175 TRP A C 1
ATOM 1350 O O . TRP A 1 175 ? 14.787 -3.205 5.230 1.00 97.31 175 TRP A O 1
ATOM 1360 N N . PHE A 1 176 ? 15.648 -4.608 6.708 1.00 97.06 176 PHE A N 1
ATOM 1361 C CA . PHE A 1 176 ? 16.427 -3.541 7.339 1.00 97.06 176 PHE A CA 1
ATOM 1362 C C . PHE A 1 176 ? 17.879 -3.942 7.560 1.00 97.06 176 PHE A C 1
ATOM 1364 O O . PHE A 1 176 ? 18.285 -5.088 7.362 1.00 97.06 176 PHE A O 1
ATOM 1371 N N . TYR A 1 177 ? 18.649 -2.973 8.034 1.00 96.62 177 TYR A N 1
ATOM 1372 C CA . TYR A 1 177 ? 20.002 -3.147 8.509 1.00 96.62 177 TYR A CA 1
ATOM 1373 C C . TYR A 1 177 ? 20.058 -2.971 10.029 1.00 96.62 177 TYR A C 1
ATOM 1375 O O . TYR A 1 177 ? 19.721 -1.919 10.580 1.00 96.62 177 TYR A O 1
ATOM 1383 N N . SER A 1 178 ? 20.501 -4.006 10.741 1.00 92.44 178 SER A N 1
ATOM 1384 C CA . SER A 1 178 ? 20.709 -3.928 12.185 1.00 92.44 178 SER A CA 1
ATOM 1385 C C . SER A 1 178 ? 22.054 -3.273 12.486 1.00 92.44 178 SER A C 1
ATOM 1387 O O . SER A 1 178 ? 23.097 -3.900 12.328 1.00 92.44 178 SER A O 1
ATOM 1389 N N . ARG A 1 179 ? 22.034 -2.037 12.999 1.00 91.19 179 ARG A N 1
ATOM 1390 C CA . ARG A 1 179 ? 23.246 -1.310 13.431 1.00 91.19 179 ARG A CA 1
ATOM 1391 C C . ARG A 1 179 ? 24.023 -2.028 14.536 1.00 91.19 179 ARG A C 1
ATOM 1393 O O . ARG A 1 179 ? 25.239 -1.944 14.589 1.00 91.19 179 ARG A O 1
ATOM 1400 N N . THR A 1 180 ? 23.316 -2.734 15.417 1.00 87.81 180 THR A N 1
ATOM 1401 C CA . THR A 1 180 ? 23.915 -3.437 16.560 1.00 87.81 180 THR A CA 1
ATOM 1402 C C . THR A 1 180 ? 24.462 -4.809 16.188 1.00 87.81 180 THR A C 1
ATOM 1404 O O . THR A 1 180 ? 25.498 -5.206 16.706 1.00 87.81 180 THR A O 1
ATOM 1407 N N . LYS A 1 181 ? 23.785 -5.540 15.292 1.00 89.75 181 LYS A N 1
ATOM 1408 C CA . LYS A 1 181 ? 24.213 -6.879 14.844 1.00 89.75 181 LYS A CA 1
ATOM 1409 C C . LYS A 1 181 ? 25.015 -6.858 13.540 1.00 89.75 181 LYS A C 1
ATOM 1411 O O . LYS A 1 181 ? 25.425 -7.917 13.082 1.00 89.75 181 LYS A O 1
ATOM 1416 N N . ASN A 1 182 ? 25.192 -5.679 12.944 1.00 91.88 182 ASN A N 1
ATOM 1417 C CA . ASN A 1 182 ? 25.907 -5.432 11.693 1.00 91.88 182 ASN A CA 1
ATOM 1418 C C . ASN A 1 182 ? 25.511 -6.399 10.559 1.00 91.88 182 ASN A C 1
ATOM 1420 O O . ASN A 1 182 ? 26.363 -6.970 9.882 1.00 91.88 182 ASN A O 1
ATOM 1424 N N . ARG A 1 183 ? 24.202 -6.634 10.406 1.00 93.88 183 ARG A N 1
ATOM 1425 C CA . ARG A 1 183 ? 23.645 -7.582 9.432 1.00 93.88 183 ARG A CA 1
ATOM 1426 C C . ARG A 1 183 ? 22.328 -7.090 8.847 1.00 93.88 183 ARG A C 1
ATOM 1428 O O . ARG A 1 183 ? 21.589 -6.351 9.503 1.00 93.88 183 ARG A O 1
ATOM 1435 N N . LEU A 1 184 ? 22.013 -7.587 7.658 1.00 95.88 184 LEU A N 1
ATOM 1436 C CA . LEU A 1 184 ? 20.687 -7.493 7.056 1.00 95.88 184 LEU A CA 1
ATOM 1437 C C . LEU A 1 184 ? 19.706 -8.409 7.803 1.00 95.88 184 LEU A C 1
ATOM 1439 O O . LEU A 1 184 ? 20.093 -9.467 8.308 1.00 95.88 184 LEU A O 1
ATOM 1443 N N . TRP A 1 185 ? 18.444 -8.002 7.883 1.00 93.94 185 TRP A N 1
ATOM 1444 C CA . TRP A 1 185 ? 17.355 -8.862 8.354 1.00 93.94 185 TRP A CA 1
ATOM 1445 C C . TRP A 1 185 ? 16.088 -8.606 7.535 1.00 93.94 185 TRP A C 1
ATOM 1447 O O . TRP A 1 185 ? 15.754 -7.453 7.238 1.00 93.94 185 TRP A O 1
ATOM 1457 N N . LYS A 1 186 ? 15.372 -9.668 7.171 1.00 95.25 186 LYS A N 1
ATOM 1458 C CA . LYS A 1 186 ? 14.082 -9.553 6.485 1.00 95.25 186 LYS A CA 1
ATOM 1459 C C . LYS A 1 186 ? 12.973 -9.518 7.532 1.00 95.25 186 LYS A C 1
ATOM 1461 O O . LYS A 1 186 ? 12.877 -10.410 8.381 1.00 95.25 186 LYS A O 1
ATOM 1466 N N . LYS A 1 187 ? 12.127 -8.483 7.534 1.00 92.06 187 LYS A N 1
ATOM 1467 C CA . LYS A 1 187 ? 11.089 -8.348 8.568 1.00 92.06 187 LYS A CA 1
ATOM 1468 C C . LYS A 1 187 ? 10.078 -9.484 8.430 1.00 92.06 187 LYS A C 1
ATOM 1470 O O . LYS A 1 187 ? 9.432 -9.614 7.400 1.00 92.06 187 LYS A O 1
ATOM 1475 N N . GLY A 1 188 ? 9.938 -10.276 9.493 1.00 87.94 188 GLY A N 1
ATOM 1476 C CA . GLY A 1 188 ? 9.085 -11.466 9.507 1.00 87.94 188 GLY A CA 1
ATOM 1477 C C . GLY A 1 188 ? 9.833 -12.777 9.251 1.00 87.94 188 GLY A C 1
ATOM 1478 O O . GLY A 1 188 ? 9.215 -13.824 9.379 1.00 87.94 188 GLY A O 1
ATOM 1479 N N . GLU A 1 189 ? 11.149 -12.769 8.986 1.00 89.31 189 GLU A N 1
ATOM 1480 C CA . GLU A 1 189 ? 11.921 -13.997 8.696 1.00 89.31 189 GLU A CA 1
ATOM 1481 C C . GLU A 1 189 ? 11.808 -15.078 9.782 1.00 89.31 189 GLU A C 1
ATOM 1483 O O . GLU A 1 189 ? 11.783 -16.262 9.470 1.00 89.31 189 GLU A O 1
ATOM 1488 N N . SER A 1 190 ? 11.699 -14.680 11.053 1.00 85.25 190 SER A N 1
ATOM 1489 C CA . SER A 1 190 ? 11.547 -15.613 12.180 1.00 85.25 190 SER A CA 1
ATOM 1490 C C . SER A 1 190 ? 10.104 -15.782 12.655 1.00 85.25 190 SER A C 1
ATOM 1492 O O . SER A 1 190 ? 9.789 -16.791 13.272 1.00 85.25 190 SER A O 1
ATOM 1494 N N . SER A 1 191 ? 9.237 -14.791 12.420 1.00 83.38 191 SER A N 1
ATOM 1495 C CA . SER A 1 191 ? 7.881 -14.746 12.989 1.00 83.38 191 SER A CA 1
ATOM 1496 C C . SER A 1 191 ? 6.766 -14.946 11.963 1.00 83.38 191 SER A C 1
ATOM 1498 O O . SER A 1 191 ? 5.606 -14.913 12.344 1.00 83.38 191 SER A O 1
ATOM 1500 N N . GLN A 1 192 ? 7.095 -15.067 10.674 1.00 86.25 192 GLN A N 1
ATOM 1501 C CA . GLN A 1 192 ? 6.181 -15.087 9.519 1.00 86.25 192 GLN A CA 1
ATOM 1502 C C . GLN A 1 192 ? 5.299 -13.832 9.331 1.00 86.25 192 GLN A C 1
ATOM 1504 O O . GLN A 1 192 ? 4.626 -13.700 8.315 1.00 86.25 192 GLN A O 1
ATOM 1509 N N . ASN A 1 193 ? 5.376 -12.848 10.235 1.00 88.25 193 ASN A N 1
ATOM 1510 C CA . ASN A 1 193 ? 4.682 -11.556 10.123 1.00 88.25 193 ASN A CA 1
ATOM 1511 C C . ASN A 1 193 ? 5.426 -10.605 9.165 1.00 88.25 193 ASN A C 1
ATOM 1513 O O . ASN A 1 193 ? 6.027 -9.602 9.591 1.00 88.25 193 ASN A O 1
ATOM 1517 N N . TYR A 1 194 ? 5.430 -10.956 7.880 1.00 92.75 194 TYR A N 1
ATOM 1518 C CA . TYR A 1 194 ? 6.020 -10.155 6.810 1.00 92.75 194 TYR A CA 1
ATOM 1519 C C . TYR A 1 194 ? 5.328 -8.796 6.660 1.00 92.75 194 TYR A C 1
ATOM 1521 O O . TYR A 1 194 ? 4.185 -8.604 7.073 1.00 92.75 194 TYR A O 1
ATOM 1529 N N . GLN A 1 195 ? 6.055 -7.835 6.096 1.00 93.69 195 GLN A N 1
ATOM 1530 C CA . GLN A 1 195 ? 5.558 -6.492 5.797 1.00 93.69 195 GLN A CA 1
ATOM 1531 C C . GLN A 1 195 ? 5.699 -6.284 4.291 1.00 93.69 195 GLN A C 1
ATOM 1533 O O . GLN A 1 195 ? 6.800 -6.001 3.811 1.00 93.69 195 GLN A O 1
ATOM 1538 N N . TYR A 1 196 ? 4.615 -6.519 3.552 1.00 91.25 196 TYR A N 1
ATOM 1539 C CA . TYR A 1 196 ? 4.626 -6.445 2.092 1.00 91.25 1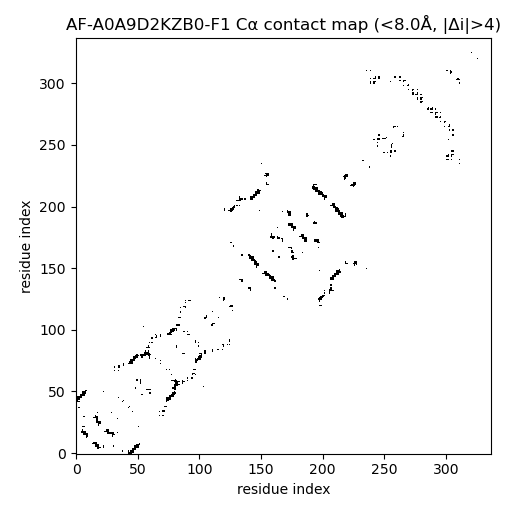96 TYR A CA 1
ATOM 1540 C C . TYR A 1 196 ? 4.565 -4.994 1.646 1.00 91.25 196 TYR A C 1
ATOM 1542 O O . TYR A 1 196 ? 3.680 -4.254 2.072 1.00 91.25 196 TYR A O 1
ATOM 1550 N N . VAL A 1 197 ? 5.501 -4.589 0.796 1.00 90.06 197 VAL A N 1
ATOM 1551 C CA . VAL A 1 197 ? 5.598 -3.213 0.306 1.00 90.06 197 VAL A CA 1
ATOM 1552 C C . VAL A 1 197 ? 4.439 -2.926 -0.646 1.00 90.06 197 VAL A C 1
ATOM 1554 O O . VAL A 1 197 ? 4.186 -3.697 -1.569 1.00 90.06 197 VAL A O 1
ATOM 1557 N N . LYS A 1 198 ? 3.737 -1.812 -0.423 1.00 85.88 198 LYS A N 1
ATOM 1558 C CA . LYS A 1 198 ? 2.684 -1.313 -1.322 1.00 85.88 198 LYS A CA 1
ATOM 1559 C C . LYS A 1 198 ? 3.036 0.036 -1.922 1.00 85.88 198 LYS A C 1
ATOM 1561 O O . LYS A 1 198 ? 2.867 0.242 -3.117 1.00 85.88 198 LYS A O 1
ATOM 1566 N N . HIS A 1 199 ? 3.594 0.933 -1.122 1.00 83.94 199 HIS A N 1
ATOM 1567 C CA . HIS A 1 199 ? 4.040 2.228 -1.613 1.00 83.94 199 HIS A CA 1
ATOM 1568 C C . HIS A 1 199 ? 5.272 2.696 -0.844 1.00 83.94 199 HIS A C 1
ATOM 1570 O O . HIS A 1 199 ? 5.410 2.436 0.352 1.00 83.94 199 HIS A O 1
ATOM 1576 N N . MET A 1 200 ? 6.180 3.375 -1.537 1.00 89.12 200 MET A N 1
ATOM 1577 C CA . MET A 1 200 ? 7.401 3.927 -0.963 1.00 89.12 200 MET A CA 1
ATOM 1578 C C . MET A 1 200 ? 7.535 5.395 -1.362 1.00 89.12 200 MET A C 1
ATOM 1580 O O . MET A 1 200 ? 7.488 5.740 -2.542 1.00 89.12 200 MET A O 1
ATOM 1584 N N . SER A 1 201 ? 7.774 6.260 -0.383 1.00 88.12 201 SER A N 1
ATOM 1585 C CA . SER A 1 201 ? 7.971 7.695 -0.592 1.00 88.12 201 SER A CA 1
ATOM 1586 C C . SER A 1 201 ? 9.115 8.219 0.259 1.00 88.12 201 SER A C 1
ATOM 1588 O O . SER A 1 201 ? 9.207 7.901 1.441 1.00 88.12 201 SER A O 1
ATOM 1590 N N . LEU A 1 202 ? 9.960 9.051 -0.339 1.00 88.62 202 LEU A N 1
ATOM 1591 C CA . LEU A 1 202 ? 11.003 9.784 0.371 1.00 88.62 202 LEU A CA 1
ATOM 1592 C C . LEU A 1 202 ? 10.473 11.128 0.866 1.00 88.62 202 LEU A C 1
ATOM 1594 O O . LEU A 1 202 ? 9.560 11.698 0.259 1.00 88.62 202 LEU A O 1
ATOM 1598 N N . ASP A 1 203 ? 11.071 11.638 1.934 1.00 89.06 203 ASP A N 1
ATOM 1599 C CA . ASP A 1 203 ? 10.862 13.010 2.381 1.00 89.06 203 ASP A CA 1
ATOM 1600 C C . ASP A 1 203 ? 11.509 14.047 1.439 1.00 89.06 203 ASP A C 1
ATOM 1602 O O . ASP A 1 203 ? 11.983 13.742 0.336 1.00 89.06 203 ASP A O 1
ATOM 1606 N N . CYS A 1 204 ? 11.432 15.327 1.815 1.00 86.19 204 CYS A N 1
ATOM 1607 C CA . CYS A 1 204 ? 11.776 16.430 0.920 1.00 86.19 204 CYS A CA 1
ATOM 1608 C C . CYS A 1 204 ? 13.268 16.477 0.557 1.00 86.19 204 CYS A C 1
ATOM 1610 O O . CYS A 1 204 ? 13.604 16.885 -0.561 1.00 86.19 204 CYS A O 1
ATOM 1612 N N . ASP A 1 205 ? 14.136 16.021 1.453 1.00 88.19 205 ASP A N 1
ATOM 1613 C CA . ASP A 1 205 ? 15.589 16.003 1.325 1.00 88.19 205 ASP A CA 1
ATOM 1614 C C . ASP A 1 205 ? 16.191 14.587 1.229 1.00 88.19 205 ASP A C 1
ATOM 1616 O O . ASP A 1 205 ? 17.418 14.449 1.161 1.00 88.19 205 ASP A O 1
ATOM 1620 N N . ALA A 1 206 ? 15.324 13.581 1.072 1.00 87.12 206 ALA A N 1
ATOM 1621 C CA . ALA A 1 206 ? 15.610 12.209 0.668 1.00 87.12 206 ALA A CA 1
ATOM 1622 C C . ALA A 1 206 ? 16.493 11.405 1.635 1.00 87.12 206 ALA A C 1
ATOM 1624 O O . ALA A 1 206 ? 17.205 10.500 1.188 1.00 87.12 206 ALA A O 1
ATOM 1625 N N . ASP A 1 207 ? 16.448 11.696 2.936 1.00 91.50 207 ASP A N 1
ATOM 1626 C CA . ASP A 1 207 ? 17.168 10.936 3.970 1.00 91.50 207 ASP A CA 1
ATOM 1627 C C . ASP A 1 207 ? 16.256 10.136 4.921 1.00 91.50 207 ASP A C 1
ATOM 1629 O O . ASP A 1 207 ? 16.749 9.286 5.678 1.00 91.50 207 ASP A O 1
ATOM 1633 N N . ALA A 1 208 ? 14.933 10.279 4.783 1.00 93.12 208 ALA A N 1
ATOM 1634 C CA . ALA A 1 208 ? 13.951 9.383 5.378 1.00 93.12 208 ALA A CA 1
ATOM 1635 C C . ALA A 1 208 ? 13.007 8.770 4.336 1.00 93.12 208 ALA A C 1
ATOM 1637 O O . ALA A 1 208 ? 12.568 9.404 3.374 1.00 93.12 208 ALA A O 1
ATOM 1638 N N . LEU A 1 209 ? 12.663 7.503 4.558 1.00 94.69 209 LEU A N 1
ATOM 1639 C CA . LEU A 1 209 ? 11.799 6.710 3.696 1.00 94.69 209 LEU A CA 1
ATOM 1640 C C . LEU A 1 209 ? 10.540 6.289 4.454 1.00 94.69 209 LEU A C 1
ATOM 1642 O O . LEU A 1 209 ? 10.607 5.570 5.448 1.00 94.69 209 LEU A O 1
ATOM 1646 N N . LEU A 1 210 ? 9.379 6.690 3.954 1.00 95.19 210 LEU A N 1
ATOM 1647 C CA . LEU A 1 210 ? 8.089 6.153 4.365 1.00 95.19 210 LEU A CA 1
ATOM 1648 C C . LEU A 1 210 ? 7.733 4.976 3.455 1.00 95.19 210 LEU A C 1
ATOM 1650 O O . LEU A 1 210 ? 7.677 5.122 2.234 1.00 95.19 210 LEU A O 1
ATOM 1654 N N . ILE A 1 211 ? 7.467 3.819 4.053 1.00 94.88 211 ILE A N 1
ATOM 1655 C CA . ILE A 1 211 ? 6.984 2.631 3.353 1.00 94.88 211 ILE A CA 1
ATOM 1656 C C . ILE A 1 211 ? 5.602 2.291 3.889 1.00 94.88 211 ILE A C 1
ATOM 1658 O O . ILE A 1 211 ? 5.438 1.924 5.055 1.00 94.88 211 ILE A O 1
ATOM 1662 N N . GLN A 1 212 ? 4.609 2.386 3.017 1.00 92.50 212 GLN A N 1
ATOM 1663 C CA . GLN A 1 212 ? 3.281 1.869 3.283 1.00 92.50 212 GLN A CA 1
ATOM 1664 C C . GLN A 1 212 ? 3.257 0.379 2.968 1.00 92.50 212 GLN A C 1
ATOM 1666 O O . GLN A 1 212 ? 3.621 -0.047 1.866 1.00 92.50 212 GLN A O 1
ATOM 1671 N N . VAL A 1 213 ? 2.858 -0.406 3.962 1.00 92.94 213 VAL A N 1
ATOM 1672 C CA . VAL A 1 213 ? 2.912 -1.864 3.933 1.00 92.94 213 VAL A CA 1
ATOM 1673 C C . VAL A 1 213 ? 1.551 -2.482 4.215 1.00 92.94 213 VAL A C 1
ATOM 1675 O O . VAL A 1 213 ? 0.726 -1.906 4.922 1.00 92.94 213 VAL A O 1
ATOM 1678 N N . GLN A 1 214 ? 1.355 -3.686 3.689 1.00 88.50 214 GLN A N 1
ATOM 1679 C CA . GLN A 1 214 ? 0.301 -4.612 4.094 1.00 88.50 214 GLN A CA 1
ATOM 1680 C C . GLN A 1 214 ? 0.918 -5.630 5.078 1.00 88.50 214 GLN A C 1
ATOM 1682 O O . GLN A 1 214 ? 1.721 -6.469 4.647 1.00 88.50 214 GLN A O 1
ATOM 1687 N N . PRO A 1 215 ? 0.607 -5.576 6.386 1.00 88.56 215 PRO A N 1
ATOM 1688 C CA . PRO A 1 215 ? 1.145 -6.525 7.362 1.00 88.56 215 PRO A CA 1
ATOM 1689 C C . PRO A 1 215 ? 0.513 -7.916 7.219 1.00 88.56 215 PRO A C 1
ATOM 1691 O O . PRO A 1 215 ? -0.703 -8.047 7.129 1.00 88.56 215 PRO A O 1
ATOM 1694 N N . ALA A 1 216 ? 1.323 -8.974 7.283 1.00 85.38 216 ALA A N 1
ATOM 1695 C CA . ALA A 1 216 ? 0.863 -10.371 7.293 1.00 85.38 216 ALA A CA 1
ATOM 1696 C C . ALA A 1 216 ? 0.552 -10.904 8.710 1.00 85.38 216 ALA A C 1
ATOM 1698 O O . ALA A 1 216 ? 0.610 -12.104 8.959 1.00 85.38 216 ALA A O 1
ATOM 1699 N N . GLY A 1 217 ? 0.323 -10.006 9.668 1.00 80.06 217 GLY A N 1
ATOM 1700 C CA . GLY A 1 217 ? 0.236 -10.304 11.096 1.00 80.06 217 GLY A CA 1
ATOM 1701 C C . GLY A 1 217 ? 0.768 -9.143 11.944 1.00 80.06 217 GLY A C 1
ATOM 1702 O O . GLY A 1 217 ? 1.146 -8.102 11.396 1.00 80.06 217 GLY A O 1
ATOM 1703 N N . PRO A 1 218 ? 0.829 -9.288 13.280 1.00 77.25 218 PRO A N 1
ATOM 1704 C CA . PRO A 1 218 ? 1.275 -8.214 14.162 1.00 77.25 218 PRO A CA 1
ATOM 1705 C C . PRO A 1 218 ? 2.732 -7.826 13.883 1.00 77.25 218 PRO A C 1
ATOM 1707 O O . PRO A 1 218 ? 3.633 -8.673 13.817 1.00 77.25 218 PRO A O 1
ATOM 1710 N N . THR A 1 219 ? 2.974 -6.523 13.719 1.00 80.00 219 THR A N 1
ATOM 1711 C CA . THR A 1 219 ? 4.308 -6.004 13.388 1.00 80.00 219 THR A CA 1
ATOM 1712 C C . THR A 1 219 ? 5.251 -6.079 14.582 1.00 80.00 219 THR A C 1
ATOM 1714 O O . THR A 1 219 ? 6.437 -6.381 14.396 1.00 80.00 219 THR A O 1
ATOM 1717 N N . CYS A 1 220 ? 4.740 -5.834 15.791 1.00 75.88 220 CYS A N 1
ATOM 1718 C CA . CYS A 1 220 ? 5.526 -5.813 17.016 1.00 75.88 220 CYS A CA 1
ATOM 1719 C C . CYS A 1 220 ? 5.795 -7.227 17.548 1.00 75.88 220 CYS A C 1
ATOM 1721 O O . CYS A 1 220 ? 4.954 -8.121 17.482 1.00 75.88 220 CYS A O 1
ATOM 1723 N N . HIS A 1 221 ? 6.971 -7.413 18.149 1.00 71.25 221 HIS A N 1
ATOM 1724 C CA . HIS A 1 221 ? 7.359 -8.659 18.816 1.00 71.25 221 HIS A CA 1
ATOM 1725 C C . HIS A 1 221 ? 6.562 -8.933 20.106 1.00 71.25 221 HIS A C 1
ATOM 1727 O O . HIS A 1 221 ? 6.599 -10.049 20.611 1.00 71.25 221 HIS A O 1
ATOM 1733 N N . LEU A 1 222 ? 5.830 -7.935 20.613 1.00 66.88 222 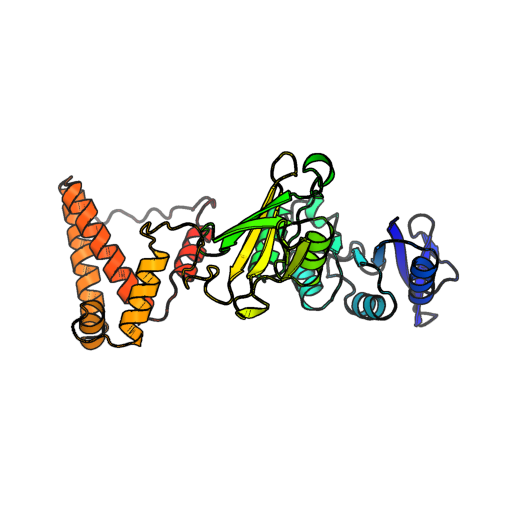LEU A N 1
ATOM 1734 C CA . LEU A 1 222 ? 4.897 -8.055 21.739 1.00 66.88 222 LEU A CA 1
ATOM 1735 C C . LEU A 1 222 ? 3.491 -8.507 21.303 1.00 66.88 222 LEU A C 1
ATOM 1737 O O . LEU A 1 222 ? 2.577 -8.547 22.118 1.00 66.88 222 LEU A O 1
ATOM 1741 N N . GLY A 1 223 ? 3.294 -8.812 20.015 1.00 65.31 223 GLY A N 1
ATOM 1742 C CA . GLY A 1 223 ? 1.995 -9.211 19.467 1.00 65.31 223 GLY A CA 1
ATOM 1743 C C . GLY A 1 223 ? 1.054 -8.045 19.149 1.00 65.31 223 GLY A C 1
ATOM 1744 O O . GLY A 1 223 ? -0.048 -8.274 18.663 1.00 65.31 223 GLY A O 1
ATOM 1745 N N . THR A 1 224 ? 1.476 -6.797 19.367 1.00 70.31 224 THR A N 1
ATOM 1746 C CA . THR A 1 224 ? 0.711 -5.604 18.986 1.00 70.31 224 THR A CA 1
ATOM 1747 C C . THR A 1 224 ? 0.911 -5.243 17.508 1.00 70.31 224 THR A C 1
ATOM 1749 O O . THR A 1 224 ? 1.915 -5.584 16.873 1.00 70.31 224 THR A O 1
ATOM 1752 N N . ALA A 1 225 ? -0.062 -4.528 16.935 1.00 74.44 225 ALA A N 1
ATOM 1753 C CA . ALA A 1 225 ? -0.012 -4.107 15.534 1.00 74.44 225 ALA A CA 1
ATOM 1754 C C . ALA A 1 225 ? 1.145 -3.134 15.247 1.00 74.44 225 ALA A C 1
ATOM 1756 O O . ALA A 1 225 ? 1.743 -3.207 14.179 1.00 74.44 225 ALA A O 1
ATOM 1757 N N . SER A 1 226 ? 1.493 -2.270 16.206 1.00 80.81 226 SER A N 1
ATOM 1758 C CA . SER A 1 226 ? 2.547 -1.257 16.099 1.00 80.81 226 SER A CA 1
ATOM 1759 C C . SER A 1 226 ? 3.517 -1.343 17.278 1.00 80.81 226 SER A C 1
ATOM 1761 O O . SER A 1 226 ? 3.130 -1.722 18.380 1.00 80.81 226 SER A O 1
ATOM 1763 N N . CYS A 1 227 ? 4.776 -0.979 17.040 1.00 80.44 227 CYS A N 1
ATOM 1764 C CA . CYS A 1 227 ? 5.789 -0.745 18.068 1.00 80.44 227 CYS A CA 1
ATOM 1765 C C . CYS A 1 227 ? 5.537 0.544 18.860 1.00 80.44 227 CYS A C 1
ATOM 1767 O O . CYS A 1 227 ? 6.132 0.730 19.918 1.00 80.44 227 CYS A O 1
ATOM 1769 N N . PHE A 1 228 ? 4.715 1.448 18.328 1.00 79.75 228 PHE A N 1
ATOM 1770 C CA . PHE A 1 228 ? 4.290 2.652 19.018 1.00 79.75 228 PHE A CA 1
ATOM 1771 C C . PHE A 1 228 ? 2.964 2.343 19.709 1.00 79.75 228 PHE A C 1
ATOM 1773 O O . PHE A 1 228 ? 1.937 2.139 19.051 1.00 79.75 228 PHE A O 1
ATOM 1780 N N . ASP A 1 229 ? 3.011 2.266 21.038 1.00 58.03 229 ASP A N 1
ATOM 1781 C CA . ASP A 1 229 ? 1.835 2.131 21.891 1.00 58.03 229 ASP A CA 1
ATOM 1782 C C . ASP A 1 229 ? 0.983 3.395 21.768 1.00 58.03 229 ASP A C 1
ATOM 1784 O O . ASP A 1 229 ? 1.117 4.354 22.522 1.00 58.03 229 ASP A O 1
ATOM 1788 N N . GLN A 1 230 ? 0.107 3.400 20.772 1.00 55.59 230 GLN A N 1
ATOM 1789 C CA . GLN A 1 230 ? -1.049 4.276 20.757 1.00 55.59 230 GLN A CA 1
ATOM 1790 C C . GLN A 1 230 ? -2.292 3.405 20.804 1.00 55.59 230 GLN A C 1
ATOM 1792 O O . GLN A 1 230 ? -2.686 2.763 19.820 1.00 55.59 230 GLN A O 1
ATOM 1797 N N . THR A 1 231 ? -2.858 3.376 22.005 1.00 55.75 231 THR A N 1
ATOM 1798 C CA . THR A 1 231 ? -4.213 2.960 22.363 1.00 55.75 231 THR A CA 1
ATOM 1799 C C . THR A 1 231 ? -5.226 4.041 21.976 1.00 55.75 231 THR A C 1
ATOM 1801 O O . THR A 1 231 ? -6.158 4.306 22.730 1.00 55.75 231 THR A O 1
ATOM 1804 N N . ASP A 1 232 ? -5.033 4.714 20.843 1.00 62.22 232 ASP A N 1
ATOM 1805 C CA . ASP A 1 232 ? -6.001 5.704 20.391 1.00 62.22 232 ASP A CA 1
ATOM 1806 C C . ASP A 1 232 ? -7.172 4.967 19.746 1.00 62.22 232 ASP A C 1
ATOM 1808 O O . ASP A 1 232 ? -6.992 4.053 18.934 1.00 62.22 232 ASP A O 1
ATOM 1812 N N . PHE A 1 233 ? -8.383 5.336 20.160 1.00 70.19 233 PHE A N 1
ATOM 1813 C CA . PHE A 1 233 ? -9.612 4.821 19.580 1.00 70.19 233 PHE A CA 1
ATOM 1814 C C . PHE A 1 233 ? -9.610 5.062 18.064 1.00 70.19 233 PHE A C 1
ATOM 1816 O O . PHE A 1 233 ? -9.333 6.167 17.601 1.00 70.19 233 PHE A O 1
ATOM 1823 N N . SER A 1 234 ? -9.950 4.034 17.285 1.00 78.94 234 SER A N 1
ATOM 1824 C CA . SER A 1 234 ? -10.200 4.174 15.851 1.00 78.94 234 SER A CA 1
ATOM 1825 C C . SER A 1 234 ? -11.475 3.441 15.461 1.00 78.94 234 SER A C 1
ATOM 1827 O O . SER A 1 234 ? -11.760 2.355 15.974 1.00 78.94 234 SER A O 1
ATOM 1829 N N . PHE A 1 235 ? -12.224 4.009 14.514 1.00 83.88 235 PHE A N 1
ATOM 1830 C CA . PHE A 1 235 ? -13.429 3.370 13.986 1.00 83.88 235 PHE A CA 1
ATOM 1831 C C . PHE A 1 235 ? -13.131 2.005 13.365 1.00 83.88 235 PHE A C 1
ATOM 1833 O O . PHE A 1 235 ? -13.873 1.060 13.606 1.00 83.88 235 PHE A O 1
ATOM 1840 N N . ASN A 1 236 ? -11.994 1.865 12.677 1.00 81.56 236 ASN A N 1
ATOM 1841 C CA . ASN A 1 236 ? -11.539 0.580 12.151 1.00 81.56 236 ASN A CA 1
ATOM 1842 C C . ASN A 1 236 ? -11.334 -0.463 13.261 1.00 81.56 236 ASN A C 1
ATOM 1844 O O . ASN A 1 236 ? -11.813 -1.589 13.148 1.00 81.56 236 ASN A O 1
ATOM 1848 N N . GLN A 1 237 ? -10.687 -0.103 14.372 1.00 80.56 237 GLN A N 1
ATOM 1849 C CA . GLN A 1 237 ? -10.508 -1.024 15.498 1.00 80.56 237 GLN A CA 1
ATOM 1850 C C . GLN A 1 237 ? -11.834 -1.375 16.186 1.00 80.56 237 GLN A C 1
ATOM 1852 O O . GLN A 1 237 ? -12.047 -2.537 16.549 1.00 80.56 237 GLN A O 1
ATOM 1857 N N . LEU A 1 238 ? -12.736 -0.402 16.349 1.00 87.81 238 LEU A N 1
ATOM 1858 C CA . LEU A 1 238 ? -14.080 -0.651 16.869 1.00 87.81 238 LEU A CA 1
ATOM 1859 C C . LEU A 1 238 ? -14.844 -1.623 15.958 1.00 87.81 238 LEU A C 1
ATOM 1861 O O . LEU A 1 238 ? -15.410 -2.599 16.445 1.00 87.81 238 LEU A O 1
ATOM 1865 N N . PHE A 1 239 ? -14.803 -1.406 14.644 1.00 90.44 239 PHE A N 1
ATOM 1866 C CA . PHE A 1 239 ? -15.467 -2.255 13.658 1.00 90.44 239 PHE A CA 1
ATOM 1867 C C . PHE A 1 239 ? -14.925 -3.691 13.661 1.00 90.44 239 PHE A C 1
ATOM 1869 O O . PHE A 1 239 ? -15.705 -4.643 13.699 1.00 90.44 239 PHE A O 1
ATOM 1876 N N . GLN A 1 240 ? -13.601 -3.876 13.729 1.00 85.19 240 GLN A N 1
ATOM 1877 C CA . GLN A 1 240 ? -13.013 -5.215 13.870 1.00 85.19 240 GLN A CA 1
ATOM 1878 C C . GLN A 1 240 ? -13.424 -5.887 15.186 1.00 85.19 240 GLN A C 1
ATOM 1880 O O . GLN A 1 240 ? -13.752 -7.070 15.200 1.00 85.19 240 GLN A O 1
ATOM 1885 N N . THR A 1 241 ? -13.499 -5.128 16.283 1.00 86.12 241 THR A N 1
ATOM 1886 C CA . THR A 1 241 ? -13.996 -5.645 17.569 1.00 86.12 241 THR A CA 1
ATOM 1887 C C . THR A 1 241 ? -15.447 -6.121 17.454 1.00 86.12 241 THR A C 1
ATOM 1889 O O . THR A 1 241 ? -15.803 -7.166 17.999 1.00 86.12 241 THR A O 1
ATOM 1892 N N . VAL A 1 242 ? -16.294 -5.386 16.729 1.00 91.56 242 VAL A N 1
ATOM 1893 C CA . VAL A 1 242 ? -17.680 -5.783 16.442 1.00 91.56 242 VAL A CA 1
ATOM 1894 C C . VAL A 1 242 ? -17.720 -7.076 15.622 1.00 91.56 242 VAL A C 1
ATOM 1896 O O . VAL A 1 242 ? -18.414 -8.012 16.022 1.00 91.56 242 VAL A O 1
ATOM 1899 N N . LYS A 1 243 ? -16.938 -7.183 14.537 1.00 90.50 243 LYS A N 1
ATOM 1900 C CA . LYS A 1 243 ? -16.838 -8.413 13.724 1.00 90.50 243 LYS A CA 1
ATOM 1901 C C . LYS A 1 243 ? -16.409 -9.615 14.563 1.00 90.50 243 LYS A C 1
ATOM 1903 O O . LYS A 1 243 ? -17.043 -10.668 14.496 1.00 90.50 243 LYS A O 1
ATOM 1908 N N . ASP A 1 244 ? -15.390 -9.445 15.399 1.00 86.69 244 ASP A N 1
ATOM 1909 C CA . ASP A 1 244 ? -14.890 -10.495 16.287 1.00 86.69 244 ASP A CA 1
ATOM 1910 C C . ASP A 1 244 ? -15.956 -10.971 17.276 1.00 86.69 244 ASP A C 1
ATOM 1912 O O . ASP A 1 244 ? -16.130 -12.177 17.470 1.00 86.69 244 ASP A O 1
ATOM 1916 N N . LYS A 1 245 ? -16.694 -10.037 17.885 1.00 88.12 245 LYS A N 1
ATOM 1917 C CA . LYS A 1 245 ? -17.782 -10.347 18.824 1.00 88.12 245 LYS A CA 1
ATOM 1918 C C . LYS A 1 245 ? -18.920 -11.110 18.152 1.00 88.12 245 LYS A C 1
ATOM 1920 O O . LYS A 1 245 ? -19.442 -12.060 18.738 1.00 88.12 245 LYS A O 1
ATOM 1925 N N . LEU A 1 246 ? -19.272 -10.732 16.923 1.00 86.88 246 LEU A N 1
ATOM 1926 C CA . LEU A 1 246 ? -20.275 -11.428 16.115 1.00 86.88 246 LEU A CA 1
ATOM 1927 C C . LEU A 1 246 ? -19.823 -12.847 15.746 1.00 86.88 246 LEU A C 1
ATOM 1929 O O . LEU A 1 246 ? -20.594 -13.795 15.891 1.00 86.88 246 LEU A O 1
ATOM 1933 N N . ALA A 1 247 ? -18.568 -13.006 15.322 1.00 84.75 247 ALA A N 1
ATOM 1934 C CA . ALA A 1 247 ? -18.012 -14.295 14.919 1.00 84.75 247 ALA A CA 1
ATOM 1935 C C . ALA A 1 247 ? -17.876 -15.272 16.098 1.00 84.75 247 ALA A C 1
ATOM 1937 O O . ALA A 1 247 ? -18.210 -16.450 15.970 1.00 84.75 247 ALA A O 1
ATOM 1938 N N . LYS A 1 248 ? -17.405 -14.789 17.255 1.00 83.00 248 LYS A N 1
ATOM 1939 C CA . LYS A 1 248 ? -17.159 -15.615 18.450 1.00 83.00 248 LYS A CA 1
ATOM 1940 C C . LYS A 1 248 ? -18.420 -15.912 19.262 1.00 83.00 248 LYS A C 1
ATOM 1942 O O . LYS A 1 248 ? -18.364 -16.782 20.124 1.00 83.00 248 LYS A O 1
ATOM 1947 N N . ARG A 1 249 ? -19.533 -15.210 18.999 1.00 76.12 249 ARG A N 1
ATOM 1948 C CA . ARG A 1 249 ? -20.768 -15.254 19.809 1.00 76.12 249 ARG A CA 1
ATOM 1949 C C . ARG A 1 249 ? -20.467 -15.116 21.302 1.00 76.12 249 ARG A C 1
ATOM 1951 O O . ARG A 1 249 ? -20.882 -15.938 22.111 1.00 76.12 249 ARG A O 1
ATOM 1958 N N . GLU A 1 250 ? -19.688 -14.093 21.640 1.00 73.75 250 GLU A N 1
ATOM 1959 C CA . GLU A 1 250 ? -19.219 -13.869 23.007 1.00 73.75 250 GLU A CA 1
ATOM 1960 C C . GLU A 1 250 ? -20.406 -13.701 23.973 1.00 73.75 250 GLU A C 1
ATOM 1962 O O . GLU A 1 250 ? -21.202 -12.766 23.853 1.00 73.75 250 GLU A O 1
ATOM 1967 N N . GLU A 1 251 ? -20.543 -14.637 24.911 1.00 68.44 251 GLU A N 1
ATOM 1968 C CA . GLU A 1 251 ? -21.678 -14.710 25.830 1.00 68.44 251 GLU A CA 1
ATOM 1969 C C . GLU A 1 251 ? -21.704 -13.478 26.758 1.00 68.44 251 GLU A C 1
ATOM 1971 O O . GLU A 1 251 ? -20.686 -13.091 27.329 1.00 68.44 251 GLU A O 1
ATOM 1976 N N . GLY A 1 252 ? -22.861 -12.815 26.876 1.00 73.94 252 GLY A N 1
ATOM 1977 C CA . GLY A 1 252 ? -23.019 -11.580 27.664 1.00 73.94 252 GLY A CA 1
ATOM 1978 C C . GLY A 1 252 ? -22.612 -10.280 26.953 1.00 73.94 252 GLY A C 1
ATOM 1979 O O . GLY A 1 252 ? -22.806 -9.196 27.501 1.00 73.94 252 GLY A O 1
ATOM 1980 N N . SER A 1 253 ? -22.094 -10.348 25.724 1.00 85.88 253 SER A N 1
ATOM 1981 C CA . SER A 1 253 ? -21.776 -9.162 24.922 1.00 85.88 253 SER A CA 1
ATOM 1982 C C . SER A 1 253 ? -23.037 -8.532 24.316 1.00 85.88 253 SER A C 1
ATOM 1984 O O . SER A 1 253 ? -23.845 -9.221 23.691 1.00 85.88 253 SER A O 1
ATOM 1986 N N . TYR A 1 254 ? -23.187 -7.206 24.425 1.00 88.44 254 TYR A N 1
ATOM 1987 C CA . TYR A 1 254 ? -24.315 -6.474 23.824 1.00 88.44 254 TYR A CA 1
ATOM 1988 C C . TYR A 1 254 ? -24.425 -6.706 22.306 1.00 88.44 254 TYR A C 1
ATOM 1990 O O . TYR A 1 254 ? -25.513 -6.923 21.777 1.00 88.44 254 TYR A O 1
ATOM 1998 N N . THR A 1 255 ? -23.287 -6.756 21.608 1.00 88.50 255 THR A N 1
ATOM 1999 C CA . THR A 1 255 ? -23.224 -7.060 20.171 1.00 88.50 255 THR A CA 1
ATOM 2000 C C . THR A 1 255 ? -23.748 -8.462 19.855 1.00 88.50 255 THR A C 1
ATOM 2002 O O . THR A 1 255 ? -24.461 -8.648 18.871 1.00 88.50 255 THR A O 1
ATOM 2005 N N . ALA A 1 256 ? -23.417 -9.450 20.691 1.00 86.06 256 ALA A N 1
ATOM 2006 C CA . ALA A 1 256 ? -23.878 -10.822 20.508 1.00 86.06 256 ALA A CA 1
ATOM 2007 C C . ALA A 1 256 ? -25.387 -10.940 20.760 1.00 86.06 256 ALA A C 1
ATOM 2009 O O . ALA A 1 256 ? -26.076 -11.615 19.998 1.00 86.06 256 ALA A O 1
ATOM 2010 N N . TYR A 1 257 ? -25.907 -10.220 21.762 1.00 89.50 257 TYR A N 1
ATOM 2011 C CA . TYR A 1 257 ? -27.346 -10.119 22.016 1.00 89.50 257 TYR A CA 1
ATOM 2012 C C . TYR A 1 257 ? -28.101 -9.568 20.797 1.00 89.50 257 TYR A C 1
ATOM 2014 O O . TYR A 1 257 ? -29.059 -10.187 20.339 1.00 89.50 257 TYR A O 1
ATOM 2022 N N . LEU A 1 258 ? -27.642 -8.454 20.215 1.00 91.31 258 LEU A N 1
ATOM 2023 C CA . LEU A 1 258 ? -28.269 -7.882 19.016 1.00 91.31 258 LEU A CA 1
ATOM 2024 C C . LEU A 1 258 ? -28.284 -8.870 17.842 1.00 91.31 258 LEU A C 1
ATOM 2026 O O . LEU A 1 258 ? -29.290 -8.995 17.150 1.00 91.31 258 LEU A O 1
ATOM 2030 N N . ALA A 1 259 ? -27.185 -9.595 17.635 1.00 88.31 259 ALA A N 1
ATOM 2031 C CA . ALA A 1 259 ? -27.076 -10.579 16.564 1.00 88.31 259 ALA A CA 1
ATOM 2032 C C . ALA A 1 259 ? -27.970 -11.804 16.777 1.00 88.31 259 ALA A C 1
ATOM 2034 O O . ALA A 1 259 ? -28.489 -12.354 15.805 1.00 88.31 259 ALA A O 1
ATOM 2035 N N . GLN A 1 260 ? -28.145 -12.225 18.033 1.00 90.19 260 GLN A N 1
ATOM 2036 C CA . GLN A 1 260 ? -29.030 -13.324 18.411 1.00 90.19 260 GLN A CA 1
ATOM 2037 C C . GLN A 1 260 ? -30.500 -12.980 18.155 1.00 90.19 260 GLN A C 1
ATOM 2039 O O . GLN A 1 260 ? -31.233 -13.818 17.636 1.00 90.19 260 GLN A O 1
ATOM 2044 N N . GLU A 1 261 ? -30.914 -11.755 18.479 1.00 93.12 261 GLU A N 1
ATOM 2045 C CA . GLU A 1 261 ? -32.268 -11.254 18.200 1.00 93.12 261 GLU A CA 1
ATOM 2046 C C . GLU A 1 261 ? -32.506 -11.018 16.697 1.00 93.12 261 GLU A C 1
ATOM 2048 O O . GLU A 1 261 ? -33.646 -10.981 16.237 1.00 93.12 261 GLU A O 1
ATOM 2053 N N . GLY A 1 262 ? -31.428 -10.886 15.921 1.00 92.81 262 GLY A N 1
ATOM 2054 C CA . GLY A 1 262 ? -31.452 -10.830 14.466 1.00 92.81 262 GLY A CA 1
ATOM 2055 C C . GLY A 1 262 ? -31.603 -9.425 13.886 1.00 92.81 262 GLY A C 1
ATOM 2056 O O . GLY A 1 262 ? -31.585 -8.406 14.581 1.00 92.81 262 GLY A O 1
ATOM 2057 N N . LEU A 1 263 ? -31.733 -9.382 12.558 1.00 95.12 263 LEU A N 1
ATOM 2058 C CA . LEU A 1 263 ? -31.691 -8.148 11.773 1.00 95.12 263 LEU A CA 1
ATOM 2059 C C . LEU A 1 263 ? -32.716 -7.099 12.227 1.00 95.12 263 LEU A C 1
ATOM 2061 O O . LEU A 1 263 ? -32.366 -5.928 12.352 1.00 95.12 263 LEU A O 1
ATOM 2065 N N . ASP A 1 264 ? -33.951 -7.505 12.518 1.00 96.19 264 ASP A N 1
ATOM 2066 C CA . ASP A 1 264 ? -35.024 -6.574 12.890 1.00 96.19 264 ASP A CA 1
ATOM 2067 C C . ASP A 1 264 ? -34.699 -5.800 14.173 1.00 96.19 264 ASP A C 1
ATOM 2069 O O . ASP A 1 264 ? -34.980 -4.603 14.277 1.00 96.19 264 ASP A O 1
ATOM 2073 N N . LYS A 1 265 ? -34.043 -6.450 15.142 1.00 96.62 265 LYS A N 1
ATOM 2074 C CA . LYS A 1 265 ? -33.602 -5.800 16.380 1.00 96.62 265 LYS A CA 1
ATOM 2075 C C . LYS A 1 265 ? -32.505 -4.773 16.116 1.00 96.62 265 LYS A C 1
ATOM 2077 O O . LYS A 1 265 ? -32.547 -3.683 16.687 1.00 96.62 265 LYS A O 1
ATOM 2082 N N . ILE A 1 266 ? -31.546 -5.114 15.257 1.00 96.69 266 ILE A N 1
ATOM 2083 C CA . ILE A 1 266 ? -30.453 -4.218 14.861 1.00 96.69 266 ILE A CA 1
ATOM 2084 C C . ILE A 1 266 ? -31.021 -2.988 14.143 1.00 96.69 266 ILE A C 1
ATOM 2086 O O . ILE A 1 266 ? -30.706 -1.861 14.518 1.00 96.69 266 ILE A O 1
ATOM 2090 N N . LEU A 1 267 ? -31.910 -3.194 13.166 1.00 97.00 267 LEU A N 1
ATOM 2091 C CA . LEU A 1 267 ? -32.560 -2.110 12.422 1.00 97.00 267 LEU A CA 1
ATOM 2092 C C . LEU A 1 267 ? -33.388 -1.204 13.333 1.00 97.00 267 LEU A C 1
ATOM 2094 O O . LEU A 1 267 ? -33.352 0.015 13.172 1.00 97.00 267 LEU A O 1
ATOM 2098 N N . LYS A 1 268 ? -34.098 -1.786 14.307 1.00 96.69 268 LYS A N 1
ATOM 2099 C CA . LYS A 1 268 ? -34.840 -1.022 15.311 1.00 96.69 268 LYS A CA 1
ATOM 2100 C C . LYS A 1 268 ? -33.919 -0.071 16.077 1.00 96.69 268 LYS A C 1
ATOM 2102 O O . LYS A 1 268 ? -34.237 1.109 16.149 1.00 96.69 268 LYS A O 1
ATOM 2107 N N . LYS A 1 269 ? -32.780 -0.558 16.589 1.00 97.75 269 LYS A N 1
ATOM 2108 C CA . LYS A 1 269 ? -31.801 0.293 17.283 1.00 97.75 269 LYS A CA 1
ATOM 2109 C C . LYS A 1 269 ? -31.272 1.398 16.370 1.00 97.75 269 LYS A C 1
ATOM 2111 O O . LYS A 1 269 ? -31.369 2.554 16.740 1.00 97.75 269 LYS A O 1
ATOM 2116 N N . CYS A 1 270 ? -30.845 1.080 15.144 1.00 97.19 270 CYS A N 1
ATOM 2117 C CA . CYS A 1 270 ? -30.411 2.109 14.187 1.00 97.19 270 CYS A CA 1
ATOM 2118 C C . CYS A 1 270 ? -31.471 3.204 13.955 1.00 97.19 270 CYS A C 1
ATOM 2120 O O . CYS A 1 270 ? -31.124 4.369 13.786 1.00 97.19 270 CYS A O 1
ATOM 2122 N N . GLY A 1 271 ? -32.754 2.834 13.905 1.00 96.75 271 GLY A N 1
ATOM 2123 C CA . GLY A 1 271 ? -33.849 3.787 13.726 1.00 96.75 271 GLY A CA 1
ATOM 2124 C C . GLY A 1 271 ? -34.115 4.661 14.957 1.00 96.75 271 GLY A C 1
ATOM 2125 O O . GLY A 1 271 ? -34.417 5.844 14.790 1.00 96.75 271 GLY A O 1
ATOM 2126 N N . GLU A 1 272 ? -33.995 4.091 16.161 1.00 97.75 272 GLU A N 1
ATOM 2127 C CA . GLU A 1 272 ? -34.088 4.812 17.442 1.00 97.75 272 GLU A CA 1
ATOM 2128 C C . GLU A 1 272 ? -32.995 5.886 17.524 1.00 97.75 272 GLU A C 1
ATOM 2130 O O . GLU A 1 272 ? -33.334 7.070 17.480 1.00 97.75 272 GLU A O 1
ATOM 2135 N N . GLU A 1 273 ? -31.719 5.490 17.433 1.00 98.25 273 GLU A N 1
ATOM 2136 C CA . GLU A 1 273 ? -30.582 6.418 17.579 1.00 98.25 273 GLU A CA 1
ATOM 2137 C C . GLU A 1 273 ? -30.575 7.515 16.502 1.00 98.25 273 GLU A C 1
ATOM 2139 O O . GLU A 1 273 ? -30.187 8.660 16.734 1.00 98.25 273 GLU A O 1
ATOM 2144 N N . LEU A 1 274 ? -31.019 7.191 15.278 1.00 98.25 274 LEU A N 1
ATOM 2145 C CA . LEU A 1 274 ? -31.160 8.186 14.212 1.00 98.25 274 LEU A CA 1
ATOM 2146 C C . LEU A 1 274 ? -32.205 9.240 14.581 1.00 98.25 274 LEU A C 1
ATOM 2148 O O . LEU A 1 274 ? -32.013 10.430 14.324 1.00 98.25 274 LEU A O 1
ATOM 2152 N N . THR A 1 275 ? -33.328 8.802 15.143 1.00 98.06 275 THR A N 1
ATOM 2153 C CA . THR A 1 275 ? -34.407 9.700 15.555 1.00 98.06 275 THR A CA 1
ATOM 2154 C C . THR A 1 275 ? -33.955 10.566 16.728 1.00 98.06 275 THR A C 1
ATOM 2156 O O . THR A 1 275 ? -34.188 11.775 16.704 1.00 98.06 275 THR A O 1
ATOM 2159 N N . GLU A 1 276 ? -33.260 9.982 17.700 1.00 97.50 276 GLU A N 1
ATOM 2160 C CA . GLU A 1 276 ? -32.693 10.681 18.857 1.00 97.50 276 GLU A CA 1
ATOM 2161 C C . GLU A 1 276 ? -31.632 11.705 18.422 1.00 97.50 276 GLU A C 1
ATOM 2163 O O . GLU A 1 276 ? -31.745 12.879 18.768 1.00 97.50 276 GLU A O 1
ATOM 2168 N N . THR A 1 277 ? -30.729 11.343 17.504 1.00 97.94 277 THR A N 1
ATOM 2169 C CA . THR A 1 277 ? -29.766 12.269 16.872 1.00 97.94 277 THR A CA 1
ATOM 2170 C C . THR A 1 277 ? -30.465 13.473 16.224 1.00 97.94 277 THR A C 1
ATOM 2172 O O . THR A 1 277 ? -30.046 14.623 16.386 1.00 97.94 277 THR A O 1
ATOM 2175 N N . VAL A 1 278 ? -31.553 13.238 15.478 1.00 98.12 278 VAL A N 1
ATOM 2176 C CA . VAL A 1 278 ? -32.337 14.312 14.839 1.00 98.12 278 VAL A CA 1
ATOM 2177 C C . VAL A 1 278 ? -32.997 15.216 15.884 1.00 98.12 278 VAL A C 1
ATOM 2179 O O . VAL A 1 278 ? -33.040 16.437 15.697 1.00 98.12 278 VAL A O 1
ATOM 2182 N N . ILE A 1 279 ? -33.512 14.644 16.974 1.00 95.81 279 ILE A N 1
ATOM 2183 C CA . ILE A 1 279 ? -34.131 15.394 18.073 1.00 95.81 279 ILE A CA 1
ATOM 2184 C C . ILE A 1 279 ? -33.082 16.242 18.801 1.00 95.81 279 ILE A C 1
ATOM 2186 O O . ILE A 1 279 ? -33.309 17.442 18.966 1.00 95.81 279 ILE A O 1
ATOM 2190 N N . ALA A 1 280 ? -31.930 15.669 19.148 1.00 96.56 280 ALA A N 1
ATOM 2191 C CA . ALA A 1 280 ? -30.823 16.365 19.799 1.00 96.56 280 ALA A CA 1
ATOM 2192 C C . ALA A 1 280 ? -30.347 17.567 18.966 1.00 96.56 280 ALA A C 1
ATOM 2194 O O . ALA A 1 280 ? -30.262 18.698 19.454 1.00 96.56 280 ALA A O 1
ATOM 2195 N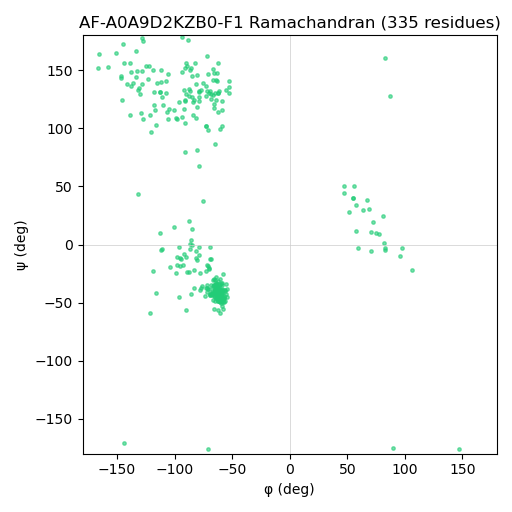 N . ALA A 1 281 ? -30.167 17.361 17.654 1.00 96.88 281 ALA A N 1
ATOM 2196 C CA . ALA A 1 281 ? -29.827 18.430 16.719 1.00 96.88 281 ALA A CA 1
ATOM 2197 C C . ALA A 1 281 ? -30.899 19.533 16.678 1.00 96.88 281 ALA A C 1
ATOM 2199 O O . ALA A 1 281 ? -30.574 20.720 16.722 1.00 96.88 281 ALA A O 1
ATOM 2200 N N . LYS A 1 282 ? -32.187 19.164 16.619 1.00 97.88 282 LYS A N 1
ATOM 2201 C CA . LYS A 1 282 ? -33.306 20.122 16.627 1.00 97.88 282 LYS A CA 1
ATOM 2202 C C . LYS A 1 282 ? -33.348 20.940 17.922 1.00 97.88 282 LYS A C 1
ATOM 2204 O O . LYS A 1 282 ? -33.686 22.125 17.883 1.00 97.88 282 LYS A O 1
ATOM 2209 N N . ASN A 1 283 ? -33.022 20.314 19.047 1.00 96.62 283 ASN A N 1
ATOM 2210 C CA . ASN A 1 283 ? -33.016 20.945 20.361 1.00 96.62 283 ASN A CA 1
ATOM 2211 C C . ASN A 1 283 ? -31.765 21.808 20.605 1.00 96.62 283 ASN A C 1
ATOM 2213 O O . ASN A 1 283 ? -31.756 22.585 21.556 1.00 96.62 283 ASN A O 1
ATOM 2217 N N . ASN A 1 284 ? -30.765 21.757 19.715 1.00 94.19 284 ASN A N 1
ATOM 2218 C CA . ASN A 1 284 ? -29.440 22.363 19.894 1.00 94.19 284 ASN A CA 1
ATOM 2219 C C . ASN A 1 284 ? -28.721 21.857 21.158 1.00 94.19 284 ASN A C 1
ATOM 2221 O O . ASN A 1 284 ? -27.987 22.616 21.794 1.00 94.19 284 ASN A O 1
ATOM 2225 N N . ASP A 1 285 ? -28.933 20.590 21.517 1.00 96.31 285 ASP A N 1
ATOM 2226 C CA . ASP A 1 285 ? -28.218 19.931 22.608 1.00 96.31 285 ASP A CA 1
ATOM 2227 C C . ASP A 1 285 ? -26.965 19.251 22.044 1.00 96.31 285 ASP A C 1
ATOM 2229 O O . ASP A 1 285 ? -27.042 18.252 21.330 1.00 96.31 285 ASP A O 1
ATOM 2233 N N . ALA A 1 286 ? -25.799 19.848 22.291 1.00 93.81 286 ALA A N 1
ATOM 2234 C CA . ALA A 1 286 ? -24.541 19.363 21.735 1.00 93.81 286 ALA A CA 1
ATOM 2235 C C . ALA A 1 286 ? -24.071 18.058 22.394 1.00 93.81 286 ALA A C 1
ATOM 2237 O O . ALA A 1 286 ? -23.485 17.220 21.709 1.00 93.81 286 ALA A O 1
ATOM 2238 N N . ASP A 1 287 ? -24.325 17.888 23.692 1.00 94.56 287 ASP A N 1
ATOM 2239 C CA . ASP A 1 287 ? -23.875 16.712 24.437 1.00 94.56 287 ASP A CA 1
ATOM 2240 C C . ASP A 1 287 ? -24.727 15.497 24.057 1.00 94.56 287 ASP A C 1
ATOM 2242 O O . ASP A 1 287 ? -24.183 14.434 23.743 1.00 94.56 287 ASP A O 1
ATOM 2246 N N . GLU A 1 288 ? -26.049 15.680 23.981 1.00 95.44 288 GLU A N 1
ATOM 2247 C CA . GLU A 1 288 ? -26.970 14.657 23.479 1.00 95.44 288 GLU A CA 1
ATOM 2248 C C . GLU A 1 288 ? -26.645 14.327 22.015 1.00 95.44 288 GLU A C 1
ATOM 2250 O O . GLU A 1 288 ? -26.487 13.162 21.666 1.00 95.44 288 GLU A O 1
ATOM 2255 N N . LEU A 1 289 ? -26.393 15.329 21.162 1.00 96.88 289 LEU A N 1
ATOM 2256 C CA . LEU A 1 289 ? -26.054 15.082 19.757 1.00 96.88 289 LEU A CA 1
ATOM 2257 C C . LEU A 1 289 ? -24.784 14.235 19.601 1.00 96.88 289 LEU A C 1
ATOM 2259 O O . LEU A 1 289 ? -24.737 13.372 18.723 1.00 96.88 289 LEU A O 1
ATOM 2263 N N . ILE A 1 290 ? -23.759 14.466 20.426 1.00 93.44 290 ILE A N 1
ATOM 2264 C CA . ILE A 1 290 ? -22.531 13.659 20.427 1.00 93.44 290 ILE A CA 1
ATOM 2265 C C . ILE A 1 290 ? -22.828 12.227 20.883 1.00 93.44 290 ILE A C 1
ATOM 2267 O O . ILE A 1 290 ? -22.332 11.286 20.254 1.00 93.44 290 ILE A O 1
ATOM 2271 N N . SER A 1 291 ? -23.619 12.056 21.946 1.00 95.75 291 SER A N 1
ATOM 2272 C CA . SER A 1 291 ? -23.978 10.739 22.483 1.00 95.75 291 SER A CA 1
ATOM 2273 C C . SER A 1 291 ? -24.761 9.917 21.458 1.00 95.75 291 SER A C 1
ATOM 2275 O O . SER A 1 291 ? -24.287 8.867 21.026 1.00 95.75 291 SER A O 1
ATOM 2277 N N . GLU A 1 292 ? -25.874 10.456 20.964 1.00 97.69 292 GLU A N 1
ATOM 2278 C CA . GLU A 1 292 ? -26.775 9.769 20.031 1.00 97.69 292 GLU A CA 1
ATOM 2279 C C . GLU A 1 292 ? -26.097 9.489 18.681 1.00 97.69 292 GLU A C 1
ATOM 2281 O O . GLU A 1 292 ? -26.266 8.428 18.079 1.00 97.69 292 GLU A O 1
ATOM 2286 N N . SER A 1 293 ? -25.230 10.400 18.215 1.00 97.44 293 SER A N 1
ATOM 2287 C CA . SER A 1 293 ? -24.421 10.146 17.014 1.00 97.44 293 SER A CA 1
ATOM 2288 C C . SER A 1 293 ? -23.426 9.002 17.224 1.00 97.44 293 SER A C 1
ATOM 2290 O O . SER A 1 293 ? -23.139 8.253 16.287 1.00 97.44 293 SER A O 1
ATOM 2292 N N . SER A 1 294 ? -22.874 8.867 18.432 1.00 95.88 294 SER A N 1
ATOM 2293 C CA . SER A 1 294 ? -21.937 7.790 18.766 1.00 95.88 294 SER A CA 1
ATOM 2294 C C . SER A 1 294 ? -22.648 6.436 18.795 1.00 95.88 294 SER A C 1
ATOM 2296 O O . SER A 1 294 ? -22.139 5.473 18.211 1.00 95.88 294 SER A O 1
ATOM 2298 N N . ASP A 1 295 ? -23.840 6.377 19.389 1.00 96.94 295 ASP A N 1
ATOM 2299 C CA . ASP A 1 295 ? -24.669 5.170 19.426 1.00 96.94 295 ASP A CA 1
ATOM 2300 C C . ASP A 1 295 ? -25.168 4.791 18.026 1.00 96.94 295 ASP A C 1
ATOM 2302 O O . ASP A 1 295 ? -25.048 3.630 17.613 1.00 96.94 295 ASP A O 1
ATOM 2306 N N . LEU A 1 296 ? -25.587 5.771 17.218 1.00 98.12 296 LEU A N 1
ATOM 2307 C CA . LEU A 1 296 ? -25.944 5.558 15.816 1.00 98.12 296 LEU A CA 1
ATOM 2308 C C . LEU A 1 296 ? -24.783 4.956 15.012 1.00 98.12 296 LEU A C 1
ATOM 2310 O O . LEU A 1 296 ? -24.983 3.991 14.268 1.00 98.12 296 LEU A O 1
ATOM 2314 N N . LEU A 1 297 ? -23.566 5.494 15.151 1.00 97.00 297 LEU A N 1
ATOM 2315 C CA . LEU A 1 297 ? -22.379 4.965 14.470 1.00 97.00 297 LEU A CA 1
ATOM 2316 C C . LEU A 1 297 ? -22.062 3.536 14.917 1.00 97.00 297 LEU A C 1
ATOM 2318 O O . LEU A 1 297 ? -21.780 2.676 14.078 1.00 97.00 297 LEU A O 1
ATOM 2322 N N . TYR A 1 298 ? -22.148 3.258 16.218 1.00 96.50 298 TYR A N 1
ATOM 2323 C CA . TYR A 1 298 ? -21.946 1.914 16.745 1.00 96.50 298 TYR A CA 1
ATOM 2324 C C . TYR A 1 298 ? -22.969 0.924 16.174 1.00 96.50 298 TYR A C 1
ATOM 2326 O O . TYR A 1 298 ? -22.598 -0.137 15.666 1.00 96.50 298 TYR A O 1
ATOM 2334 N N . HIS A 1 299 ? -24.254 1.270 16.199 1.00 97.75 299 HIS A N 1
ATOM 2335 C CA . HIS A 1 299 ? -25.318 0.415 15.679 1.00 97.75 299 HIS A CA 1
ATOM 2336 C C . HIS A 1 299 ? -25.225 0.216 14.163 1.00 97.75 299 HIS A C 1
ATOM 2338 O O . HIS A 1 299 ? -25.446 -0.898 13.675 1.00 97.75 299 HIS A O 1
ATOM 2344 N N . LEU A 1 300 ? -24.793 1.239 13.423 1.00 97.62 300 LEU A N 1
ATOM 2345 C CA . LEU A 1 300 ? -24.482 1.117 12.002 1.00 97.62 300 LEU A CA 1
ATOM 2346 C C . LEU A 1 300 ? -23.329 0.132 11.757 1.00 97.62 300 LEU A C 1
ATOM 2348 O O . LEU A 1 300 ? -23.416 -0.689 10.847 1.00 97.62 300 LEU A O 1
ATOM 2352 N N . PHE A 1 301 ? -22.279 0.148 12.579 1.00 96.81 301 PHE A N 1
ATOM 2353 C CA . PHE A 1 301 ? -21.182 -0.821 12.484 1.00 96.81 301 PHE A CA 1
ATOM 2354 C C . PHE A 1 301 ? -21.647 -2.254 12.742 1.00 96.81 301 PHE A C 1
ATOM 2356 O O . PHE A 1 301 ? -21.260 -3.162 12.004 1.00 96.81 301 PHE A O 1
ATOM 2363 N N . VAL A 1 302 ? -22.518 -2.468 13.733 1.00 96.19 302 VAL A N 1
ATOM 2364 C CA . VAL A 1 302 ? -23.136 -3.785 13.969 1.00 96.19 302 VAL A CA 1
ATOM 2365 C C . VAL A 1 302 ? -23.942 -4.232 12.750 1.00 96.19 302 VAL A C 1
ATOM 2367 O O . VAL A 1 302 ? -23.804 -5.378 12.325 1.00 96.19 302 VAL A O 1
ATOM 2370 N N . LEU A 1 303 ? -24.736 -3.338 12.156 1.00 97.31 303 LEU A N 1
ATOM 2371 C CA . LEU A 1 303 ? -25.525 -3.627 10.958 1.00 97.31 303 LEU A CA 1
ATOM 2372 C C . LEU A 1 303 ? -24.649 -4.019 9.762 1.00 97.31 303 LEU A C 1
ATOM 2374 O O . LEU A 1 303 ? -24.913 -5.043 9.132 1.00 97.31 303 LEU A O 1
ATOM 2378 N N . LEU A 1 304 ? -23.615 -3.231 9.458 1.00 96.94 304 LEU A N 1
ATOM 2379 C CA . LEU A 1 304 ? -22.696 -3.497 8.348 1.00 96.94 304 LEU A CA 1
ATOM 2380 C C . LEU A 1 304 ? -22.001 -4.851 8.524 1.00 96.94 304 LEU A C 1
ATOM 2382 O O . LEU A 1 304 ? -22.061 -5.695 7.629 1.00 96.94 304 LEU A O 1
ATOM 2386 N N . ALA A 1 305 ? -21.432 -5.096 9.707 1.00 94.62 305 ALA A N 1
ATOM 2387 C CA . ALA A 1 305 ? -20.751 -6.348 10.011 1.00 94.62 305 ALA A CA 1
ATOM 2388 C C . ALA A 1 305 ? -21.702 -7.559 9.954 1.00 94.62 305 ALA A C 1
ATOM 2390 O O . ALA A 1 305 ? -21.326 -8.603 9.423 1.00 94.62 305 ALA A O 1
ATOM 2391 N N . TYR A 1 306 ? -22.941 -7.422 10.442 1.00 94.50 306 TYR A N 1
ATOM 2392 C CA . TYR A 1 306 ? -23.965 -8.472 10.369 1.00 94.50 306 TYR A CA 1
ATOM 2393 C C . TYR A 1 306 ? -24.362 -8.807 8.922 1.00 94.50 306 TYR A C 1
ATOM 2395 O O . TYR A 1 306 ? -24.630 -9.964 8.607 1.00 94.50 306 TYR A O 1
ATOM 2403 N N . GLN A 1 307 ? -24.369 -7.809 8.034 1.00 95.19 307 GLN A N 1
ATOM 2404 C CA . GLN A 1 307 ? -24.664 -7.965 6.604 1.00 95.19 307 GLN A CA 1
ATOM 2405 C C . GLN A 1 307 ? -23.438 -8.365 5.764 1.00 95.19 307 GLN A C 1
ATOM 2407 O O . GLN A 1 307 ? -23.554 -8.529 4.551 1.00 95.19 307 GLN A O 1
ATOM 2412 N N . GLY A 1 308 ? -22.265 -8.521 6.385 1.00 93.25 308 GLY A N 1
ATOM 2413 C CA . GLY A 1 308 ? -21.026 -8.875 5.690 1.00 93.25 308 GLY A CA 1
ATOM 2414 C C . GLY A 1 308 ? -20.431 -7.750 4.838 1.00 93.25 308 GLY A C 1
ATOM 2415 O O . GLY A 1 308 ? -19.628 -8.035 3.955 1.00 93.25 308 GLY A O 1
ATOM 2416 N N . VAL A 1 309 ? -20.809 -6.494 5.089 1.00 94.31 309 VAL A N 1
ATOM 2417 C CA . VAL A 1 309 ? -20.240 -5.309 4.425 1.00 94.31 309 VAL A CA 1
ATOM 2418 C C . VAL A 1 309 ? -19.051 -4.815 5.241 1.00 94.31 309 VAL A C 1
ATOM 2420 O O . VAL A 1 309 ? -19.192 -4.643 6.453 1.00 94.31 309 VAL A O 1
ATOM 2423 N N . ASP A 1 310 ? -17.894 -4.581 4.615 1.00 86.00 310 ASP A N 1
ATOM 2424 C CA . ASP A 1 310 ? -16.723 -4.064 5.327 1.00 86.00 310 ASP A CA 1
ATOM 2425 C C . ASP A 1 310 ? -16.748 -2.528 5.413 1.00 86.00 310 ASP A C 1
ATOM 2427 O O . ASP A 1 310 ? -17.316 -1.838 4.564 1.00 86.00 310 ASP A O 1
ATOM 2431 N N . LEU A 1 311 ? -16.124 -1.972 6.454 1.00 86.69 311 LEU A N 1
ATOM 2432 C CA . LEU A 1 311 ? -16.026 -0.524 6.624 1.00 86.69 311 LEU A CA 1
ATOM 2433 C C . LEU A 1 311 ? -15.196 0.101 5.494 1.00 86.69 311 LEU A C 1
ATOM 2435 O O . LEU A 1 311 ? -15.523 1.197 5.039 1.00 86.69 311 LEU A O 1
ATOM 2439 N N . ALA A 1 312 ? -14.194 -0.628 4.989 1.00 81.06 312 ALA A N 1
ATOM 2440 C CA . ALA A 1 312 ? -13.379 -0.204 3.853 1.00 81.06 312 ALA A CA 1
ATOM 2441 C C . ALA A 1 312 ? -14.223 0.079 2.595 1.00 81.06 312 ALA A C 1
ATOM 2443 O O . ALA A 1 312 ? -13.991 1.073 1.912 1.00 81.06 312 ALA A O 1
ATOM 2444 N N . ASP A 1 313 ? -15.256 -0.726 2.325 1.00 83.75 313 ASP A N 1
ATOM 2445 C CA . ASP A 1 313 ? -16.134 -0.525 1.164 1.00 83.75 313 ASP A CA 1
ATOM 2446 C C . ASP A 1 313 ? -16.926 0.790 1.279 1.00 83.75 313 ASP A C 1
ATOM 2448 O O . ASP A 1 313 ? -17.118 1.520 0.300 1.00 83.75 313 ASP A O 1
ATOM 2452 N N . VAL A 1 314 ? -17.369 1.123 2.497 1.00 88.50 314 VAL A N 1
ATOM 2453 C CA . VAL A 1 314 ? -18.066 2.383 2.794 1.00 88.50 314 VAL A CA 1
ATOM 2454 C C . VAL A 1 314 ? -17.114 3.571 2.645 1.00 88.50 314 VAL A C 1
ATOM 2456 O O . VAL A 1 314 ? -17.493 4.582 2.047 1.00 88.50 314 VAL A O 1
ATOM 2459 N N . GLU A 1 315 ? -15.882 3.449 3.142 1.00 83.31 315 GLU A N 1
ATOM 2460 C CA . GLU A 1 315 ? -14.832 4.463 2.997 1.00 83.31 315 GLU A CA 1
ATOM 2461 C C . GLU A 1 315 ? -14.508 4.728 1.520 1.00 83.31 315 GLU A C 1
ATOM 2463 O O . GLU A 1 315 ? -14.543 5.884 1.093 1.00 83.31 315 GLU A O 1
ATOM 2468 N N . THR A 1 316 ? -14.296 3.683 0.712 1.00 80.31 316 THR A N 1
ATOM 2469 C CA . THR A 1 316 ? -14.082 3.797 -0.742 1.00 80.31 316 THR A CA 1
ATOM 2470 C C . THR A 1 316 ? -15.252 4.503 -1.422 1.00 80.31 316 THR A C 1
ATOM 2472 O O . THR A 1 316 ? -15.062 5.416 -2.234 1.00 80.31 316 THR A O 1
ATOM 2475 N N . GLN A 1 317 ? -16.485 4.147 -1.057 1.00 85.00 317 GLN A N 1
ATOM 2476 C CA . GLN A 1 317 ? -17.670 4.774 -1.632 1.00 85.00 317 GLN A CA 1
ATOM 2477 C C . GLN A 1 317 ? -17.802 6.256 -1.249 1.00 85.00 317 GLN A C 1
ATOM 2479 O O . GLN A 1 317 ? -18.242 7.061 -2.075 1.00 85.00 317 GLN A O 1
ATOM 2484 N N . LEU A 1 318 ? -17.422 6.645 -0.030 1.00 85.44 318 LEU A N 1
ATOM 2485 C CA . LEU A 1 318 ? -17.364 8.051 0.385 1.00 85.44 318 LEU A CA 1
ATOM 2486 C C . LEU A 1 318 ? -16.242 8.806 -0.338 1.00 85.44 318 LEU A C 1
ATOM 2488 O O . LEU A 1 318 ? -16.479 9.912 -0.830 1.00 85.44 318 LEU A O 1
ATOM 2492 N N . ALA A 1 319 ? -15.061 8.197 -0.463 1.00 75.31 319 ALA A N 1
ATOM 2493 C CA . ALA A 1 319 ? -13.908 8.771 -1.150 1.00 75.31 319 ALA A CA 1
ATOM 2494 C C . ALA A 1 319 ? -14.217 9.080 -2.622 1.00 75.31 319 ALA A C 1
ATOM 2496 O O . ALA A 1 319 ? -13.919 10.179 -3.084 1.00 75.31 319 ALA A O 1
ATOM 2497 N N . SER A 1 320 ? -14.927 8.190 -3.327 1.00 76.44 320 SER A N 1
ATOM 2498 C CA . SER A 1 320 ? -15.334 8.408 -4.730 1.00 76.44 320 SER A CA 1
ATOM 2499 C C . SER A 1 320 ? -16.184 9.674 -4.949 1.00 76.44 320 SER A C 1
ATOM 2501 O O . SER A 1 320 ? -16.220 10.247 -6.040 1.00 76.44 320 SER A O 1
ATOM 2503 N N . ARG A 1 321 ? -16.884 10.134 -3.905 1.00 76.44 321 ARG A N 1
ATOM 2504 C CA . ARG A 1 321 ? -17.764 11.315 -3.929 1.00 76.44 321 ARG A CA 1
ATOM 2505 C C . ARG A 1 321 ? -17.058 12.580 -3.459 1.00 76.44 321 ARG A C 1
ATOM 2507 O O . ARG A 1 321 ? -17.605 13.673 -3.612 1.00 76.44 321 ARG A O 1
ATOM 2514 N N . HIS A 1 322 ? -15.880 12.438 -2.865 1.00 60.06 322 HIS A N 1
ATOM 2515 C CA . HIS A 1 322 ? -15.086 13.538 -2.354 1.00 60.06 322 HIS A CA 1
ATOM 2516 C C . HIS A 1 322 ? -14.323 14.192 -3.519 1.00 60.06 322 HIS A C 1
ATOM 2518 O O . HIS A 1 322 ? -13.521 13.555 -4.187 1.00 60.06 322 HIS A O 1
ATOM 2524 N N . GLY A 1 323 ? -14.581 15.474 -3.796 1.00 55.09 323 GLY A N 1
ATOM 2525 C CA . GLY A 1 323 ? -13.869 16.239 -4.835 1.00 55.09 323 GLY A CA 1
ATOM 2526 C C . GLY A 1 323 ? -14.544 16.313 -6.214 1.00 55.09 323 GLY A C 1
ATOM 2527 O O . GLY A 1 323 ? -14.154 17.147 -7.030 1.00 55.09 323 GLY A O 1
ATOM 2528 N N . THR A 1 324 ? -15.608 15.551 -6.475 1.00 55.47 324 THR A N 1
ATOM 2529 C CA . THR A 1 324 ? -16.461 15.749 -7.660 1.00 55.47 324 THR A CA 1
ATOM 2530 C C . THR A 1 324 ? -17.554 16.785 -7.366 1.00 55.47 324 THR A C 1
ATOM 2532 O O . THR A 1 324 ? -18.237 16.716 -6.345 1.00 55.47 324 THR A O 1
ATOM 2535 N N . LYS A 1 325 ? -17.753 17.777 -8.253 1.00 48.69 325 LYS A N 1
ATOM 2536 C CA . LYS A 1 325 ? -18.899 18.706 -8.162 1.00 48.69 325 LYS A CA 1
ATOM 2537 C C . LYS A 1 325 ? -20.196 17.899 -8.272 1.00 48.69 325 LYS A C 1
ATOM 2539 O O . LYS A 1 325 ? -20.620 17.536 -9.366 1.00 48.69 325 LYS A O 1
ATOM 2544 N N . GLN A 1 326 ? -20.824 17.622 -7.136 1.00 53.25 326 GLN A N 1
ATOM 2545 C CA . GLN A 1 326 ? -22.124 16.967 -7.081 1.00 53.25 326 GLN A CA 1
ATOM 2546 C C . GLN A 1 326 ? -23.176 17.897 -7.702 1.00 53.25 326 GLN A C 1
ATOM 2548 O O . GLN A 1 326 ? -23.432 18.993 -7.202 1.00 53.25 326 GLN A O 1
ATOM 2553 N N . ASN A 1 327 ? -23.802 17.466 -8.798 1.00 49.62 327 ASN A N 1
ATOM 2554 C CA . ASN A 1 327 ? -25.001 18.120 -9.312 1.00 49.62 327 ASN A CA 1
ATOM 2555 C C . ASN A 1 327 ? -26.157 17.812 -8.352 1.00 49.62 327 ASN A C 1
ATOM 2557 O O . ASN A 1 327 ? -26.756 16.737 -8.408 1.00 49.62 327 ASN A O 1
ATOM 2561 N N . TYR A 1 328 ? -26.464 18.741 -7.448 1.00 50.97 328 TYR A N 1
ATOM 2562 C CA . TYR A 1 328 ? -27.584 18.597 -6.524 1.00 50.97 328 TYR A CA 1
ATOM 2563 C C . TYR A 1 328 ? -28.905 18.522 -7.300 1.00 50.97 328 TYR A C 1
ATOM 2565 O O . TYR A 1 328 ? -29.361 19.505 -7.885 1.00 50.97 328 TYR A O 1
ATOM 2573 N N . ARG A 1 329 ? -29.584 17.370 -7.257 1.00 49.97 329 ARG A N 1
ATOM 2574 C CA . ARG A 1 329 ? -31.033 17.343 -7.482 1.00 49.97 329 ARG A CA 1
ATOM 2575 C C . ARG A 1 329 ? -31.686 17.950 -6.247 1.00 49.97 329 ARG A C 1
ATOM 2577 O O . ARG A 1 329 ? -31.806 17.280 -5.226 1.00 49.97 329 ARG A O 1
ATOM 2584 N N . ILE A 1 330 ? -32.112 19.208 -6.346 1.00 51.44 330 ILE A N 1
ATOM 2585 C CA . ILE A 1 330 ? -32.975 19.837 -5.343 1.00 51.44 330 ILE A CA 1
ATOM 2586 C C . ILE A 1 330 ? -34.255 18.993 -5.265 1.00 51.44 330 ILE A C 1
ATOM 2588 O O . ILE A 1 330 ? -35.109 19.053 -6.152 1.00 51.44 330 ILE A O 1
ATOM 2592 N N . ARG A 1 331 ? -34.377 18.152 -4.233 1.00 54.16 331 ARG A N 1
ATOM 2593 C CA . ARG A 1 331 ? -35.658 17.522 -3.905 1.00 54.16 331 ARG A CA 1
ATOM 2594 C C . ARG A 1 331 ? -36.581 18.632 -3.406 1.00 54.16 331 ARG A C 1
ATOM 2596 O O . ARG A 1 331 ? -36.181 19.427 -2.560 1.00 54.16 331 ARG A O 1
ATOM 2603 N N . LYS A 1 332 ? -37.792 18.713 -3.972 1.00 51.62 332 LYS A N 1
ATOM 2604 C CA . LYS A 1 332 ? -38.831 19.642 -3.502 1.00 51.62 332 LYS A CA 1
ATOM 2605 C C . LYS A 1 332 ? -39.029 19.442 -1.999 1.00 51.62 332 LYS A C 1
ATOM 2607 O O . LYS A 1 332 ? -38.993 18.304 -1.531 1.00 51.62 332 LYS A O 1
ATOM 2612 N N . SER A 1 333 ? -39.221 20.540 -1.274 1.00 52.03 333 SER A N 1
ATOM 2613 C CA . SER A 1 333 ? -39.475 20.520 0.163 1.00 52.03 333 SER A CA 1
ATOM 2614 C C . SER A 1 333 ? -40.642 19.585 0.486 1.00 52.03 333 SER A C 1
ATOM 2616 O O . SER A 1 333 ? -41.701 19.643 -0.146 1.00 52.03 333 SER A O 1
ATOM 2618 N N . ILE A 1 334 ? -40.434 18.698 1.457 1.00 57.41 334 ILE A N 1
A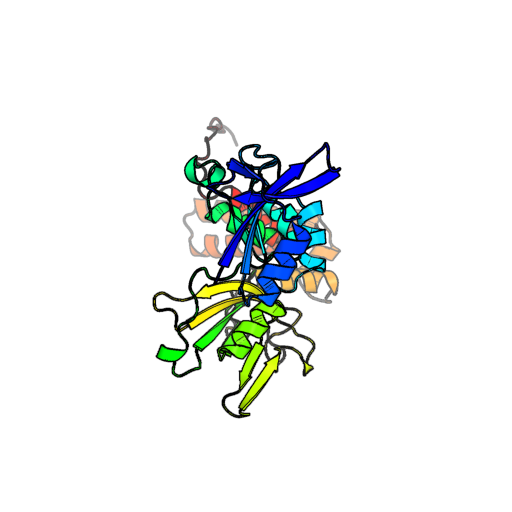TOM 2619 C CA . ILE A 1 334 ? -41.508 17.892 2.033 1.00 57.41 334 ILE A CA 1
ATOM 2620 C C . ILE A 1 334 ? -42.328 18.851 2.898 1.00 57.41 334 ILE A C 1
ATOM 2622 O O . ILE A 1 334 ? -41.889 19.264 3.967 1.00 57.41 334 ILE A O 1
ATOM 2626 N N . ASN A 1 335 ? -43.482 19.281 2.382 1.00 53.94 335 ASN A N 1
ATOM 2627 C CA . ASN A 1 335 ? -44.331 20.278 3.041 1.00 53.94 335 ASN A CA 1
ATOM 2628 C C . ASN A 1 335 ? -45.318 19.669 4.053 1.00 53.94 335 ASN A C 1
ATOM 2630 O O . ASN A 1 335 ? -46.012 20.424 4.727 1.00 53.94 335 ASN A O 1
ATOM 2634 N N . GLN A 1 336 ? -45.379 18.340 4.180 1.00 43.03 336 GLN A N 1
ATOM 2635 C CA . GLN A 1 336 ? -46.058 17.642 5.274 1.00 43.03 336 GLN A CA 1
ATOM 2636 C C . GLN A 1 336 ? -45.285 16.367 5.608 1.00 43.03 336 GLN A C 1
ATOM 2638 O O . GLN A 1 336 ? -45.005 15.572 4.711 1.00 43.03 336 GLN A O 1
ATOM 2643 N N . TRP A 1 337 ? -44.903 16.263 6.880 1.00 42.19 337 TRP A N 1
ATOM 2644 C CA . TRP A 1 337 ? -44.245 15.109 7.482 1.00 42.19 337 TRP A CA 1
ATOM 2645 C C . TRP A 1 337 ? -45.253 14.016 7.807 1.00 42.19 337 TRP A C 1
ATOM 2647 O O . TRP A 1 337 ? -46.371 14.382 8.244 1.00 42.19 337 TRP A O 1
#

Nearest PDB structures (foldseek):
  6j2l-assembly1_A  TM=8.878E-01  e=4.023E-21  Shigella flexneri
  6j22-assembly1_A  TM=8.842E-01  e=3.198E-21  Shigella flexneri
  7bgn-assembly1_B  TM=6.163E-01  e=8.301E-18  Medicago truncatula
  7bgm-assembly1_B  TM=5.915E-01  e=5.883E-18  Medicago truncatula
  7bgn-assembly3_E  TM=6.062E-01  e=1.750E-17  Medicago truncatula

Radius of gyration: 27.06 Å; Cα contacts (8 Å, |Δi|>4): 533; chains: 1; bounding box: 74×38×72 Å

pLDDT: mean 87.38, std 11.47, range [42.19, 98.25]

Organism: NCBI:txid2838627

Sequence (337 aa):
LVAAVDIQFDPEQGDFYVYSHGGNQRTNWKAFDWLIKCEELGFGQLLITNKDRDGVQNGFDLDFLKQASQVVSLPIIASGGAGSIDDFVTLFEETTISAGLAASIFHNGTVTISDLKDRLVEGGIAILPTKKPNFEKANGLISVILQDVNTKKVLMNGFMNEEAYRLTIQDNVVWFYSRTKNRLWKKGESSQNYQYVKHMSLDCDADALLIQVQPAGPTCHLGTASCFDQTDFSFNQLFQTVKDKLAKREEGSYTAYLAQEGLDKILKKCGEELTETVIAAKNNDADELISESSDLLYHLFVLLAYQGVDLADVETQLASRHGTKQNYRIRKSINQW

Solvent-accessible surface area (backbone atoms only — not comparable to full-atom values): 18623 Å² total; per-residue (Å²): 94,74,45,78,42,33,31,40,77,36,81,90,78,72,46,46,28,28,31,37,86,90,61,73,40,80,53,94,42,43,38,70,64,46,54,41,48,42,51,78,72,64,43,61,28,37,37,40,30,39,57,86,27,43,90,63,41,75,29,55,66,60,71,61,51,53,53,50,62,73,69,40,90,57,50,34,31,46,28,32,5,50,51,54,61,63,35,54,46,53,48,57,73,78,37,90,62,71,42,80,48,78,57,67,36,53,76,70,62,78,41,51,75,63,60,42,50,53,52,33,40,75,72,62,43,63,45,72,47,96,64,74,73,39,34,74,86,32,74,48,42,25,45,33,37,35,24,36,64,84,80,63,44,64,27,46,76,49,35,26,30,70,65,23,50,52,48,20,65,75,67,41,32,47,34,28,39,38,84,89,76,74,41,78,47,55,51,26,79,89,73,66,26,30,34,32,50,34,37,38,42,58,51,99,83,22,42,38,36,43,35,29,21,54,64,63,49,46,65,20,95,86,65,36,65,29,66,58,90,69,91,67,90,45,70,68,60,53,45,51,52,48,44,50,34,57,75,68,54,42,83,93,38,71,65,24,52,38,60,72,68,27,68,68,52,42,52,49,50,36,52,49,26,49,51,48,26,53,49,21,55,73,71,68,37,66,69,53,26,55,50,26,45,51,52,26,52,53,39,48,43,50,48,35,45,76,72,72,46,57,71,66,60,54,50,53,58,51,52,73,57,61,90,56,88,76,82,78,78,81,71,78,81,80,88,73,133